Protein AF-A0A930X3V0-F1 (afdb_monomer)

pLDDT: mean 73.78, std 21.13, range [33.47, 96.88]

Foldseek 3Di:
DDDDDPDVADPQAALLCVLVVLCVVVVHDLVNLCVQQVPDSVLNVCSNVVVCVPPPDPVCNLVSSLSSCVVSVWDSVQSSCCVVVVGTDGDTDRDPDDDPPPDDDPPDDPPPDDDDDPDDDDDDDDDDDDDDDDPDPPPVVVVVVVVVVVVVVVVVVVVVVVVVVVVVVVVVVVVVVVVVVVVVVVVVVVVVVVVVVDD

Sequence (199 aa):
MNHALANPETASQSVGSCLRTARLARQLSLDDIVSRTFIKRHYLEALESDSFAHLPAAVYTTGYIRQYARTLQLDEEALVHAFQSGQQIQGMPVQQDFELVVSQPRRGEVRVENLCQPEQEQPQERVSHMSATPVMSSEHKEIVDTIDGARKEALAVRHQTEQFADQVLGHLESEIQKTLSIIRNGRGFLQERLKSYNF

Radius of gyration: 30.37 Å; Cα contacts (8 Å, |Δi|>4): 104; chains: 1; bounding box: 72×70×94 Å

Secondary structure (DSSP, 8-state):
------------B-HHHHHHHHHHHTT--HHHHHHHH---HHHHHHHHTT-GGGSS-HHHHHHHHHHHHHHTT--HHHHHHHHHHTPPB-------------------------------PPP-------------SSHHHHHHHHHHHHHHHHHHHHHHHHHHHHHHHHHHHHHHHHHHHHHHHHHHHHHHHHHTT--

Mean predicted aligned error: 20.34 Å

Nearest PDB structures (foldseek):
  3fym-assembly1_A  TM=9.397E-01  e=3.850E-05  Staphylococcus aureus subsp. aureus Mu50
  2wus-assembly2_S  TM=9.536E-01  e=3.884E-03  Thermotoga maritima
  2cro-assembly1_A  TM=8.446E-01  e=1.737E-02  Phage 434
  4j1x-assembly2_C  TM=7.055E-01  e=6.893E-02  Streptomyces wedmorensis
  2ict-assembly1_A  TM=6.935E-01  e=1.502E-01  Escherichia coli CFT073

Structure (mmCIF, N/CA/C/O backbone):
data_AF-A0A930X3V0-F1
#
_entry.id   AF-A0A930X3V0-F1
#
loop_
_atom_site.group_PDB
_atom_site.id
_atom_site.type_symbol
_atom_site.label_atom_id
_atom_site.label_alt_id
_atom_site.label_comp_id
_atom_site.label_asym_id
_atom_site.label_entity_id
_atom_site.label_seq_id
_atom_site.pdbx_PDB_ins_code
_atom_site.Cartn_x
_atom_site.Cartn_y
_atom_site.Cartn_z
_atom_site.occupancy
_atom_site.B_iso_or_equiv
_atom_site.auth_seq_id
_atom_site.auth_comp_id
_atom_site.auth_asym_id
_atom_site.auth_atom_id
_atom_site.pdbx_PDB_model_num
ATOM 1 N N . MET A 1 1 ? -17.030 -46.007 -0.647 1.00 40.53 1 MET A N 1
ATOM 2 C CA . MET A 1 1 ? -16.217 -45.382 -1.708 1.00 40.53 1 MET A CA 1
ATOM 3 C C . MET A 1 1 ? -15.195 -44.477 -1.046 1.00 40.53 1 MET A C 1
ATOM 5 O O . MET A 1 1 ? -15.584 -43.510 -0.408 1.00 40.53 1 MET A O 1
ATOM 9 N N . ASN A 1 2 ? -13.916 -44.840 -1.130 1.00 40.81 2 ASN A N 1
ATOM 10 C CA . ASN A 1 2 ? -12.812 -44.023 -0.636 1.00 40.81 2 ASN A CA 1
ATOM 11 C C . ASN A 1 2 ? -12.567 -42.888 -1.635 1.00 40.81 2 ASN A C 1
ATOM 13 O O . ASN A 1 2 ? -12.137 -43.169 -2.749 1.00 40.81 2 ASN A O 1
ATOM 17 N N . HIS A 1 3 ? -12.796 -41.634 -1.247 1.00 45.25 3 HIS A N 1
ATOM 18 C CA . HIS A 1 3 ? -12.077 -40.523 -1.865 1.00 45.25 3 HIS A CA 1
ATOM 19 C C . HIS A 1 3 ? -11.329 -39.776 -0.768 1.00 45.25 3 HIS A C 1
ATOM 21 O O . HIS A 1 3 ? -11.849 -38.895 -0.090 1.00 45.25 3 HIS A O 1
ATOM 27 N N . ALA A 1 4 ? -10.112 -40.257 -0.543 1.00 38.84 4 ALA A N 1
ATOM 28 C CA . ALA A 1 4 ? -9.135 -39.678 0.350 1.00 38.84 4 ALA A CA 1
ATOM 29 C C . ALA A 1 4 ? -8.661 -38.312 -0.180 1.00 38.84 4 ALA A C 1
ATOM 31 O O . ALA A 1 4 ? -8.379 -38.174 -1.369 1.00 38.84 4 ALA A O 1
ATOM 32 N N . LEU A 1 5 ? -8.589 -37.343 0.737 1.00 39.38 5 LEU A N 1
ATOM 33 C CA . LEU A 1 5 ? -7.475 -36.409 0.943 1.00 39.38 5 LEU A CA 1
ATOM 34 C C . LEU A 1 5 ? -6.843 -35.795 -0.319 1.00 39.38 5 LEU A C 1
ATOM 36 O O . LEU A 1 5 ? -5.784 -36.226 -0.766 1.00 39.38 5 LEU A O 1
ATOM 40 N N . ALA A 1 6 ? -7.405 -34.686 -0.800 1.00 40.50 6 ALA A N 1
ATOM 41 C CA . ALA A 1 6 ? -6.587 -33.656 -1.436 1.00 40.50 6 ALA A CA 1
ATOM 42 C C . ALA A 1 6 ? -5.946 -32.811 -0.322 1.00 40.50 6 ALA A C 1
ATOM 44 O O . ALA A 1 6 ? -6.417 -31.723 -0.003 1.00 40.50 6 ALA A O 1
ATOM 45 N N . ASN A 1 7 ? -4.913 -33.356 0.324 1.00 41.34 7 ASN A N 1
ATOM 46 C CA . ASN A 1 7 ? -4.001 -32.560 1.139 1.00 41.34 7 ASN A CA 1
ATOM 47 C C . ASN A 1 7 ? -3.234 -31.639 0.172 1.00 41.34 7 ASN A C 1
ATOM 49 O O . ASN A 1 7 ? -2.543 -32.165 -0.703 1.00 41.34 7 ASN A O 1
ATOM 53 N N . PRO A 1 8 ? -3.315 -30.298 0.276 1.00 43.97 8 PRO A N 1
ATOM 54 C CA . PRO A 1 8 ? -2.446 -29.403 -0.480 1.00 43.97 8 PRO A CA 1
ATOM 55 C C . PRO A 1 8 ? -1.065 -29.363 0.190 1.00 43.97 8 PRO A C 1
ATOM 57 O O . PRO A 1 8 ? -0.579 -28.307 0.592 1.00 43.97 8 PRO A O 1
ATOM 60 N N . GLU A 1 9 ? -0.440 -30.524 0.376 1.00 42.44 9 GLU A N 1
ATOM 61 C CA . GLU A 1 9 ? 0.932 -30.584 0.854 1.00 42.44 9 GLU A CA 1
ATOM 62 C C . GLU A 1 9 ? 1.872 -30.205 -0.296 1.00 42.44 9 GLU A C 1
ATOM 64 O O . GLU A 1 9 ? 1.993 -30.899 -1.302 1.00 42.44 9 GLU A O 1
ATOM 69 N N . THR A 1 10 ? 2.492 -29.037 -0.113 1.00 45.41 10 THR A N 1
ATOM 70 C CA . THR A 1 10 ? 3.866 -28.727 -0.530 1.00 45.41 10 THR A CA 1
ATOM 71 C C . THR A 1 10 ? 4.169 -28.762 -2.029 1.00 45.41 10 THR A C 1
ATOM 73 O O . THR A 1 10 ? 5.215 -29.240 -2.466 1.00 45.41 10 THR A O 1
ATOM 76 N N . ALA A 1 11 ? 3.341 -28.093 -2.835 1.00 46.81 11 ALA A N 1
ATOM 77 C CA . ALA A 1 11 ? 3.879 -27.505 -4.059 1.00 46.81 11 ALA A CA 1
ATOM 78 C C . ALA A 1 11 ? 4.889 -26.422 -3.649 1.00 46.81 11 ALA A C 1
ATOM 80 O O . ALA A 1 11 ? 4.524 -25.416 -3.046 1.00 46.81 11 ALA A O 1
ATOM 81 N N . SER A 1 12 ? 6.165 -26.658 -3.932 1.00 57.75 12 SER A N 1
ATOM 82 C CA . SER A 1 12 ? 7.232 -25.675 -3.787 1.00 57.75 12 SER A CA 1
ATOM 83 C C . SER A 1 12 ? 6.885 -24.452 -4.647 1.00 57.75 12 SER A C 1
ATOM 85 O O . SER A 1 12 ? 6.937 -24.520 -5.876 1.00 57.75 12 SER A O 1
ATOM 87 N N . GLN A 1 13 ? 6.413 -23.369 -4.029 1.00 75.06 13 GLN A N 1
ATOM 88 C CA . GLN A 1 13 ? 5.878 -22.207 -4.745 1.00 75.06 13 GLN A CA 1
ATOM 89 C C . GLN A 1 13 ? 6.934 -21.108 -4.837 1.00 75.06 13 GLN A C 1
ATOM 91 O O . GLN A 1 13 ? 7.680 -20.857 -3.891 1.00 75.06 13 GLN A O 1
ATOM 96 N N . SER A 1 14 ? 7.016 -20.450 -5.993 1.00 88.38 14 SER A N 1
ATOM 97 C CA . SER A 1 14 ? 7.841 -19.253 -6.143 1.00 88.38 14 SER A CA 1
ATOM 98 C C . SER A 1 14 ? 7.286 -18.091 -5.314 1.00 88.38 14 SER A C 1
ATOM 100 O O . SER A 1 14 ? 6.121 -18.100 -4.900 1.00 88.38 14 SER A O 1
ATOM 102 N N . VAL A 1 15 ? 8.117 -17.071 -5.094 1.00 89.69 15 VAL A N 1
ATOM 103 C CA . VAL A 1 15 ? 7.725 -15.837 -4.395 1.00 89.69 15 VAL A CA 1
ATOM 104 C C . VAL A 1 15 ? 6.512 -15.196 -5.077 1.00 89.69 15 VAL A C 1
ATOM 106 O O . VAL A 1 15 ? 5.527 -14.888 -4.402 1.00 89.69 15 VAL A O 1
ATOM 109 N N . GLY A 1 16 ? 6.528 -15.068 -6.407 1.00 91.25 16 GLY A N 1
ATOM 110 C CA . GLY A 1 16 ? 5.416 -14.513 -7.175 1.00 91.25 16 GLY A CA 1
ATOM 111 C C . GLY A 1 16 ? 4.135 -15.332 -7.063 1.00 91.25 16 GLY A C 1
ATOM 112 O O . GLY A 1 16 ? 3.063 -14.782 -6.792 1.00 91.25 16 GLY A O 1
ATOM 113 N N . SER A 1 17 ? 4.243 -16.660 -7.166 1.00 89.62 17 SER A N 1
ATOM 114 C CA . SER A 1 17 ? 3.099 -17.561 -6.993 1.00 89.62 17 SER A CA 1
ATOM 115 C C . SER A 1 17 ? 2.505 -17.473 -5.585 1.00 89.62 17 SER A C 1
ATOM 117 O O . SER A 1 17 ? 1.280 -17.508 -5.435 1.00 89.62 17 SER A O 1
ATOM 119 N N . CYS A 1 18 ? 3.345 -17.349 -4.554 1.00 90.75 18 CYS A N 1
ATOM 120 C CA . CYS A 1 18 ? 2.908 -17.195 -3.168 1.00 90.75 18 CYS A CA 1
ATOM 121 C C . CYS A 1 18 ? 2.120 -15.888 -2.984 1.00 90.75 18 CYS A C 1
ATOM 123 O O . CYS A 1 18 ? 0.979 -15.918 -2.513 1.00 90.75 18 CYS A O 1
ATOM 125 N N . LEU A 1 19 ? 2.671 -14.760 -3.452 1.00 92.75 19 LEU A N 1
ATOM 126 C CA . LEU A 1 19 ? 2.017 -13.447 -3.398 1.00 92.75 19 LEU A CA 1
ATOM 127 C C . LEU A 1 19 ? 0.667 -13.454 -4.127 1.00 92.75 19 LEU A C 1
ATOM 129 O O . LEU A 1 19 ? -0.347 -13.030 -3.566 1.00 92.75 19 LEU A O 1
ATOM 133 N N . ARG A 1 20 ? 0.622 -14.012 -5.343 1.00 94.00 20 ARG A N 1
ATOM 134 C CA . ARG A 1 20 ? -0.615 -14.131 -6.125 1.00 94.00 20 ARG A CA 1
ATOM 135 C C . ARG A 1 20 ? -1.665 -14.977 -5.411 1.00 94.00 20 ARG A C 1
ATOM 137 O O . ARG A 1 20 ? -2.827 -14.580 -5.330 1.00 94.00 20 ARG A O 1
ATOM 144 N N . THR A 1 21 ? -1.267 -16.135 -4.888 1.00 90.56 21 THR A N 1
ATOM 145 C CA . THR A 1 21 ? -2.179 -17.047 -4.181 1.00 90.56 21 THR A CA 1
ATOM 146 C C . THR A 1 21 ? -2.756 -16.373 -2.941 1.00 90.56 21 THR A C 1
ATOM 148 O O . THR A 1 21 ? -3.967 -16.399 -2.733 1.00 90.56 21 THR A O 1
ATOM 151 N N . ALA A 1 22 ? -1.917 -15.690 -2.163 1.00 91.75 22 ALA A N 1
ATOM 152 C CA . ALA A 1 22 ? -2.341 -14.962 -0.974 1.00 91.75 22 ALA A CA 1
ATOM 153 C C . ALA A 1 22 ? -3.253 -13.765 -1.292 1.00 91.75 22 ALA A C 1
ATOM 155 O O . ALA A 1 22 ? -4.185 -13.495 -0.527 1.00 91.75 22 ALA A O 1
ATOM 156 N N . ARG A 1 23 ? -3.033 -13.067 -2.417 1.00 94.88 23 ARG A N 1
ATOM 157 C CA . ARG A 1 23 ? -3.933 -12.008 -2.897 1.00 94.88 23 ARG A CA 1
ATOM 158 C C . ARG A 1 23 ? -5.304 -12.575 -3.268 1.00 94.88 23 ARG A C 1
ATOM 160 O O . ARG A 1 23 ? -6.325 -12.052 -2.820 1.00 94.88 23 ARG A O 1
ATOM 167 N N . LEU A 1 24 ? -5.330 -13.648 -4.061 1.00 91.81 24 LEU A N 1
ATOM 168 C CA . LEU A 1 24 ? -6.572 -14.284 -4.510 1.00 91.81 24 LEU A CA 1
ATOM 169 C C . LEU A 1 24 ? -7.353 -14.910 -3.349 1.00 91.81 24 LEU A C 1
ATOM 171 O O . LEU A 1 24 ? -8.572 -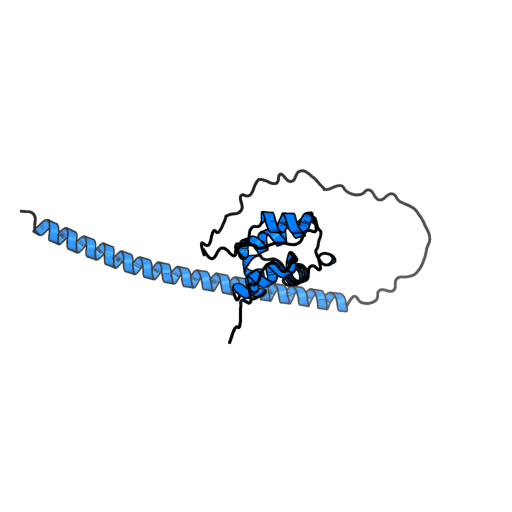14.768 -3.300 1.00 91.81 24 LEU A O 1
ATOM 175 N N . ALA A 1 25 ? -6.666 -15.519 -2.379 1.00 88.94 25 ALA A N 1
ATOM 176 C CA . ALA A 1 25 ? -7.284 -16.048 -1.161 1.00 88.94 25 ALA A CA 1
ATOM 177 C C . ALA A 1 25 ? -8.011 -14.961 -0.350 1.00 88.94 25 ALA A C 1
ATOM 179 O O . ALA A 1 25 ? -9.002 -15.243 0.318 1.00 88.94 25 ALA A O 1
ATOM 180 N N . ARG A 1 26 ? -7.547 -13.709 -0.447 1.00 89.56 26 ARG A N 1
ATOM 181 C CA . ARG A 1 26 ? -8.159 -12.533 0.186 1.00 89.56 26 ARG A CA 1
ATOM 182 C C . ARG A 1 26 ? -9.142 -11.782 -0.714 1.00 89.56 26 ARG A C 1
ATOM 184 O O . ARG A 1 26 ? -9.631 -10.735 -0.307 1.00 89.56 26 ARG A O 1
ATOM 191 N N . GLN A 1 27 ? -9.424 -12.296 -1.914 1.00 93.25 27 GLN A N 1
ATOM 192 C CA . GLN A 1 27 ? -10.335 -11.688 -2.893 1.00 93.25 27 GLN A CA 1
ATOM 193 C C . GLN A 1 27 ? -9.962 -10.240 -3.263 1.00 93.25 27 GLN A C 1
ATOM 195 O O . GLN A 1 27 ? -10.824 -9.434 -3.601 1.00 93.25 27 GLN A O 1
ATOM 200 N N . LEU A 1 28 ? -8.668 -9.908 -3.212 1.00 92.44 28 LEU A N 1
ATOM 201 C CA . LEU A 1 28 ? -8.172 -8.581 -3.568 1.00 92.44 28 LEU A CA 1
ATOM 202 C C . LEU A 1 28 ? -7.821 -8.522 -5.058 1.00 92.44 28 LEU A C 1
ATOM 204 O O . LEU A 1 28 ? -7.173 -9.421 -5.613 1.00 92.44 28 LEU A O 1
ATOM 208 N N . SER A 1 29 ? -8.215 -7.438 -5.717 1.00 94.88 29 SER A N 1
ATOM 209 C CA . SER A 1 29 ? -7.742 -7.124 -7.063 1.00 94.88 29 SER A CA 1
ATOM 210 C C . SER A 1 29 ? -6.305 -6.591 -7.016 1.00 94.88 29 SER A C 1
ATOM 212 O O . SER A 1 29 ? -5.807 -6.179 -5.966 1.00 94.88 29 SER A O 1
ATOM 214 N N . LEU A 1 30 ? -5.611 -6.588 -8.158 1.00 94.06 30 LEU A N 1
ATOM 215 C CA . LEU A 1 30 ? -4.320 -5.897 -8.248 1.00 94.06 30 LEU A CA 1
ATOM 216 C C . LEU A 1 30 ? -4.471 -4.401 -7.941 1.00 94.06 30 LEU A C 1
ATOM 218 O O . LEU A 1 30 ? -3.589 -3.815 -7.323 1.00 94.06 30 LEU A O 1
ATOM 222 N N . ASP A 1 31 ? -5.606 -3.803 -8.294 1.00 93.88 31 ASP A N 1
ATOM 223 C CA . ASP A 1 31 ? -5.894 -2.378 -8.101 1.00 93.88 31 ASP A CA 1
ATOM 224 C C . ASP A 1 31 ? -6.018 -2.015 -6.621 1.00 93.88 31 ASP A C 1
ATOM 226 O O . ASP A 1 31 ? -5.550 -0.955 -6.195 1.00 93.88 31 ASP A O 1
ATOM 230 N N . ASP A 1 32 ? -6.562 -2.929 -5.816 1.00 92.19 32 ASP A N 1
ATOM 231 C CA . ASP A 1 32 ? -6.595 -2.790 -4.361 1.00 92.19 32 ASP A CA 1
ATOM 232 C C . ASP A 1 32 ? -5.178 -2.762 -3.782 1.00 92.19 32 ASP A C 1
ATOM 234 O O . ASP A 1 32 ? -4.878 -1.965 -2.892 1.00 92.19 32 ASP A O 1
ATOM 238 N N . ILE A 1 33 ? -4.280 -3.601 -4.306 1.00 95.19 33 ILE A N 1
ATOM 239 C CA . ILE A 1 33 ? -2.877 -3.622 -3.881 1.00 95.19 33 ILE A CA 1
ATOM 240 C C . ILE A 1 33 ? -2.150 -2.360 -4.342 1.00 95.19 33 ILE A C 1
ATOM 242 O O . ILE A 1 33 ? -1.426 -1.765 -3.543 1.00 95.19 33 ILE A O 1
ATOM 246 N N . VAL A 1 34 ? -2.366 -1.902 -5.579 1.00 95.50 34 VAL A N 1
ATOM 247 C CA . VAL A 1 34 ? -1.827 -0.623 -6.076 1.00 95.50 34 VAL A CA 1
ATOM 248 C C . VAL A 1 34 ? -2.254 0.517 -5.155 1.00 95.50 34 VAL A C 1
ATOM 250 O O . VAL A 1 34 ? -1.417 1.310 -4.735 1.00 95.50 34 VAL A O 1
ATOM 253 N N . SER A 1 35 ? -3.529 0.565 -4.774 1.00 93.00 35 SER A N 1
ATOM 254 C CA . SER A 1 35 ? -4.073 1.623 -3.914 1.00 93.00 35 SER A CA 1
ATOM 255 C C . SER A 1 35 ? -3.497 1.592 -2.493 1.00 93.00 35 SER A C 1
ATOM 257 O O . SER A 1 35 ? -3.344 2.636 -1.867 1.00 93.00 35 SER A O 1
ATOM 259 N N . ARG A 1 36 ? -3.151 0.405 -1.975 1.00 93.56 36 ARG A N 1
ATOM 260 C CA . ARG A 1 36 ? -2.577 0.231 -0.626 1.00 93.56 36 ARG A CA 1
ATOM 261 C C . ARG A 1 36 ? -1.064 0.432 -0.577 1.00 93.56 36 ARG A C 1
ATOM 263 O O . ARG A 1 36 ? -0.535 0.870 0.441 1.00 93.56 36 ARG A O 1
ATOM 270 N N . THR A 1 37 ? -0.362 0.086 -1.652 1.00 92.44 37 THR A N 1
ATOM 271 C CA . THR A 1 37 ? 1.109 0.072 -1.695 1.00 92.44 37 THR A CA 1
ATOM 272 C C . THR A 1 37 ? 1.704 1.232 -2.488 1.00 92.44 37 THR A C 1
ATOM 274 O O . THR A 1 37 ? 2.878 1.548 -2.322 1.00 92.44 37 THR A O 1
ATOM 277 N N . PHE A 1 38 ? 0.924 1.877 -3.355 1.00 93.31 38 PHE A N 1
ATOM 278 C CA . PHE A 1 38 ? 1.395 2.851 -4.347 1.00 93.31 38 PHE A CA 1
ATOM 279 C C . PHE A 1 38 ? 2.463 2.300 -5.311 1.00 93.31 38 PHE A C 1
ATOM 281 O O . PHE A 1 38 ? 3.126 3.059 -6.021 1.00 93.31 38 PHE A O 1
ATOM 288 N N . ILE A 1 39 ? 2.620 0.976 -5.378 1.00 92.44 39 ILE A N 1
ATOM 289 C CA . ILE A 1 39 ? 3.461 0.311 -6.370 1.00 92.44 39 ILE A CA 1
ATOM 290 C C . ILE A 1 39 ? 2.679 0.272 -7.684 1.00 92.44 39 ILE A C 1
ATOM 292 O O . ILE A 1 39 ? 1.498 -0.070 -7.707 1.00 92.44 39 ILE A O 1
ATOM 296 N N . LYS A 1 40 ? 3.328 0.629 -8.797 1.00 93.62 40 LYS A N 1
ATOM 297 C CA . LYS A 1 40 ? 2.678 0.623 -10.115 1.00 93.62 40 LYS A CA 1
ATOM 298 C C . LYS A 1 40 ? 2.209 -0.791 -10.480 1.00 93.62 40 LYS A C 1
ATOM 300 O O . LYS A 1 40 ? 2.940 -1.755 -10.256 1.00 93.62 40 LYS A O 1
ATOM 305 N N . ARG A 1 41 ? 1.024 -0.899 -11.097 1.00 94.12 41 ARG A N 1
ATOM 306 C CA . ARG A 1 41 ? 0.382 -2.183 -11.442 1.00 94.12 41 ARG A CA 1
ATOM 307 C C . ARG A 1 41 ? 1.327 -3.141 -12.170 1.00 94.12 41 ARG A C 1
ATOM 309 O O . ARG A 1 41 ? 1.462 -4.283 -11.753 1.00 94.12 41 ARG A O 1
ATOM 316 N N . HIS A 1 42 ? 2.043 -2.657 -13.185 1.00 93.50 42 HIS A N 1
ATOM 317 C CA . HIS A 1 42 ? 2.946 -3.490 -13.986 1.00 93.50 42 HIS A CA 1
ATOM 318 C C . HIS A 1 42 ? 4.122 -4.068 -13.185 1.00 93.50 42 HIS A C 1
ATOM 320 O O . HIS A 1 42 ? 4.642 -5.121 -13.536 1.00 93.50 42 HIS A O 1
ATOM 326 N N . TYR A 1 43 ? 4.535 -3.426 -12.087 1.00 94.12 43 TYR A N 1
ATOM 327 C CA . TYR A 1 43 ? 5.543 -3.993 -11.188 1.00 94.12 43 TYR A CA 1
ATOM 328 C C . TYR A 1 43 ? 4.959 -5.085 -10.294 1.00 94.12 43 TYR A C 1
ATOM 330 O O . TYR A 1 43 ? 5.625 -6.085 -10.059 1.00 94.12 43 TYR A O 1
ATOM 338 N N . LEU A 1 44 ? 3.717 -4.933 -9.827 1.00 94.12 44 LEU A N 1
ATOM 339 C CA . LEU A 1 44 ? 3.028 -5.987 -9.076 1.00 94.12 44 LEU A CA 1
ATOM 340 C C . LEU A 1 44 ? 2.756 -7.213 -9.955 1.00 94.12 44 LEU A C 1
ATOM 342 O O . LEU A 1 44 ? 2.943 -8.338 -9.504 1.00 94.12 44 LEU A O 1
ATOM 346 N N . GLU A 1 45 ? 2.387 -7.000 -11.219 1.00 94.75 45 GLU A N 1
ATOM 347 C CA . GLU A 1 45 ? 2.254 -8.067 -12.217 1.00 94.75 45 GLU A CA 1
ATOM 348 C C . GLU A 1 45 ? 3.586 -8.789 -12.434 1.00 94.75 45 GLU A C 1
ATOM 350 O O . GLU A 1 45 ? 3.630 -10.014 -12.352 1.00 94.75 45 GLU A O 1
ATOM 355 N N . ALA A 1 46 ? 4.677 -8.036 -12.619 1.00 92.69 46 ALA A N 1
ATOM 356 C CA . ALA A 1 46 ? 6.014 -8.604 -12.763 1.00 92.69 46 ALA A CA 1
ATOM 357 C C . ALA A 1 46 ? 6.464 -9.391 -11.519 1.00 92.69 46 ALA A C 1
ATOM 359 O O . ALA A 1 46 ? 7.166 -10.389 -11.658 1.00 92.69 46 ALA A O 1
ATOM 360 N N . LEU A 1 47 ? 6.059 -8.975 -10.313 1.00 92.12 47 LEU A N 1
ATOM 361 C CA . LEU A 1 47 ? 6.307 -9.733 -9.084 1.00 92.12 47 LEU A CA 1
ATOM 362 C C . LEU A 1 47 ? 5.506 -11.036 -9.055 1.00 92.12 47 LEU A C 1
ATOM 364 O O . LEU A 1 47 ? 6.079 -12.075 -8.752 1.00 92.12 47 LEU A O 1
ATOM 368 N N . GLU A 1 48 ? 4.213 -11.009 -9.393 1.00 94.19 48 GLU A N 1
ATOM 369 C CA . GLU A 1 48 ? 3.368 -12.214 -9.427 1.00 94.19 48 GLU A CA 1
ATOM 370 C C . GLU A 1 48 ? 3.787 -13.222 -10.507 1.00 94.19 48 GLU A C 1
ATOM 372 O O . GLU A 1 48 ? 3.519 -14.415 -10.358 1.00 94.19 48 GLU A O 1
ATOM 377 N N . SER A 1 49 ? 4.436 -12.762 -11.581 1.00 91.62 49 SER A N 1
ATOM 378 C CA . SER A 1 49 ? 4.946 -13.594 -12.678 1.00 91.62 49 SER A CA 1
ATOM 379 C C . SER A 1 49 ? 6.440 -13.922 -12.572 1.00 91.62 49 SER A C 1
ATOM 381 O O . SER A 1 49 ? 7.027 -14.373 -13.558 1.00 91.62 49 SER A O 1
ATOM 383 N N . ASP A 1 50 ? 7.075 -13.637 -11.426 1.00 88.62 50 ASP A N 1
ATOM 384 C CA . ASP A 1 50 ? 8.520 -13.804 -11.179 1.00 88.62 50 ASP A CA 1
ATOM 385 C C . ASP A 1 50 ? 9.417 -13.158 -12.261 1.00 88.62 50 ASP A C 1
ATOM 387 O 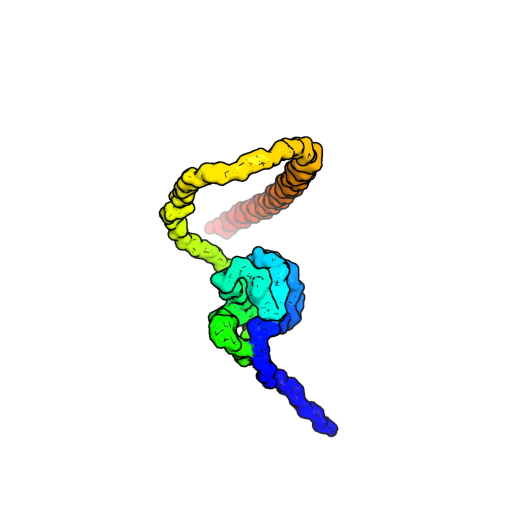O . ASP A 1 50 ? 10.562 -13.542 -12.501 1.00 88.62 50 ASP A O 1
ATOM 391 N N . SER A 1 51 ? 8.895 -12.142 -12.948 1.00 87.62 51 SER A N 1
ATOM 392 C CA . SER A 1 51 ? 9.524 -11.468 -14.083 1.00 87.62 51 SER A CA 1
ATOM 393 C C . SER A 1 51 ? 10.355 -10.270 -13.624 1.00 87.62 51 SER A C 1
ATOM 395 O O . SER A 1 51 ? 10.185 -9.147 -14.103 1.00 87.62 51 SER A O 1
ATOM 397 N N . PHE A 1 52 ? 11.294 -10.516 -12.707 1.00 83.62 52 PHE A N 1
ATOM 398 C CA . PHE A 1 52 ? 12.080 -9.476 -12.028 1.00 83.62 52 PHE A CA 1
ATOM 399 C C . PHE A 1 52 ? 12.960 -8.628 -12.965 1.00 83.62 52 PHE A C 1
ATOM 401 O O . PHE A 1 52 ? 13.357 -7.526 -12.598 1.00 83.62 52 PHE A O 1
ATOM 408 N N . ALA A 1 53 ? 13.216 -9.092 -14.193 1.00 80.31 53 ALA A N 1
ATOM 409 C CA . ALA A 1 53 ? 13.929 -8.334 -15.225 1.00 80.31 53 ALA A CA 1
ATOM 410 C C . ALA A 1 53 ? 13.216 -7.031 -15.646 1.00 80.31 53 ALA A C 1
ATOM 412 O O . ALA A 1 53 ? 13.861 -6.125 -16.163 1.00 80.31 53 ALA A O 1
ATOM 413 N N . HIS A 1 54 ? 11.904 -6.918 -15.413 1.00 79.75 54 HIS A N 1
ATOM 414 C CA . HIS A 1 54 ? 11.106 -5.732 -15.755 1.00 79.75 54 HIS A CA 1
ATOM 415 C C . HIS A 1 54 ? 11.009 -4.711 -14.604 1.00 79.75 54 HIS A C 1
ATOM 417 O O . HIS A 1 54 ? 10.281 -3.719 -14.708 1.00 79.75 54 HIS A O 1
ATOM 423 N N . LEU A 1 55 ? 11.713 -4.945 -13.489 1.00 81.50 55 LEU A N 1
ATOM 424 C CA . LEU A 1 55 ? 11.698 -4.076 -12.311 1.00 81.50 55 LEU A CA 1
ATOM 425 C C . LEU A 1 55 ? 12.824 -3.020 -12.361 1.00 81.50 55 LEU A C 1
ATOM 427 O O . LEU A 1 55 ? 13.900 -3.288 -12.889 1.00 81.50 55 LEU A O 1
ATOM 431 N N . PRO A 1 56 ? 12.611 -1.819 -11.782 1.00 71.69 56 PRO A N 1
ATOM 432 C CA . PRO A 1 56 ? 13.484 -0.655 -11.975 1.00 71.69 56 PRO A CA 1
ATOM 433 C C . PRO A 1 56 ? 14.872 -0.740 -11.308 1.00 71.69 56 PRO A C 1
ATOM 435 O O . PRO A 1 56 ? 15.727 0.077 -11.616 1.00 71.69 56 PRO A O 1
ATOM 438 N N . ALA A 1 57 ? 15.116 -1.703 -10.419 1.00 76.44 57 ALA A N 1
ATOM 439 C CA . ALA A 1 57 ? 16.428 -2.232 -10.014 1.00 76.44 57 ALA A CA 1
ATOM 440 C C . ALA A 1 57 ? 16.188 -3.344 -8.978 1.00 76.44 57 ALA A C 1
ATOM 442 O O . ALA A 1 57 ? 15.191 -3.313 -8.246 1.00 76.44 57 ALA A O 1
ATOM 443 N N . ALA A 1 58 ? 17.120 -4.291 -8.832 1.00 71.81 58 ALA A N 1
ATOM 444 C CA . ALA A 1 58 ? 17.001 -5.374 -7.845 1.00 71.81 58 ALA A CA 1
ATOM 445 C C . ALA A 1 58 ? 16.854 -4.854 -6.398 1.00 71.81 58 ALA A C 1
ATOM 447 O O . ALA A 1 58 ? 16.092 -5.413 -5.612 1.00 71.81 58 ALA A O 1
ATOM 448 N N . VAL A 1 59 ? 17.497 -3.726 -6.073 1.00 75.25 59 VAL A N 1
ATOM 449 C CA . VAL A 1 59 ? 17.432 -3.084 -4.745 1.00 75.25 59 VAL A CA 1
ATOM 450 C C . VAL A 1 59 ? 15.997 -2.702 -4.360 1.00 75.25 59 VAL A C 1
ATOM 452 O O . VAL A 1 59 ? 15.608 -2.848 -3.202 1.00 75.25 59 VAL A O 1
ATOM 455 N N . TYR A 1 60 ? 15.176 -2.280 -5.327 1.00 82.81 60 TYR A N 1
ATOM 456 C CA . TYR A 1 60 ? 13.775 -1.927 -5.080 1.00 82.81 60 TYR A CA 1
ATOM 457 C C . TYR A 1 60 ? 12.862 -3.147 -4.969 1.00 82.81 60 TYR A C 1
ATOM 459 O O . TYR A 1 60 ? 11.850 -3.092 -4.274 1.00 82.81 60 TYR A O 1
ATOM 467 N N . THR A 1 61 ? 13.238 -4.262 -5.598 1.00 88.06 61 THR A N 1
ATOM 468 C CA . THR A 1 61 ? 12.422 -5.485 -5.644 1.00 88.06 61 THR A CA 1
ATOM 469 C C . THR A 1 61 ? 12.159 -6.029 -4.243 1.00 88.06 61 THR A C 1
ATOM 471 O O . THR A 1 61 ? 11.017 -6.310 -3.894 1.00 88.06 61 THR A O 1
ATOM 474 N N . THR A 1 62 ? 13.188 -6.059 -3.395 1.00 90.06 62 THR A N 1
ATOM 475 C CA . THR A 1 62 ? 13.064 -6.440 -1.980 1.00 90.06 62 THR A CA 1
ATOM 476 C C . THR A 1 62 ? 12.079 -5.545 -1.223 1.00 90.06 62 THR A C 1
ATOM 478 O O . THR A 1 62 ? 11.276 -6.030 -0.428 1.00 90.06 62 THR A O 1
ATOM 481 N N . GLY A 1 63 ? 12.108 -4.233 -1.485 1.00 91.44 63 GLY A N 1
ATOM 482 C CA . GLY A 1 63 ? 11.174 -3.278 -0.887 1.00 91.44 63 GLY A CA 1
ATOM 483 C C . GLY A 1 63 ? 9.731 -3.520 -1.329 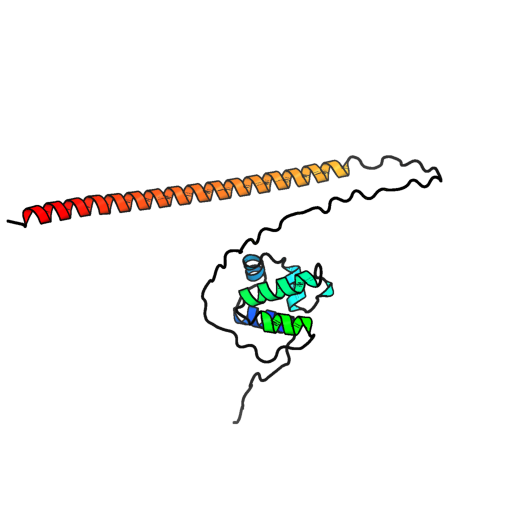1.00 91.44 63 GLY A C 1
ATOM 484 O O . GLY A 1 63 ? 8.826 -3.503 -0.497 1.00 91.44 63 GLY A O 1
ATOM 485 N N . TYR A 1 64 ? 9.523 -3.817 -2.614 1.00 93.94 64 TYR A N 1
ATOM 486 C CA . TYR A 1 64 ? 8.201 -4.136 -3.148 1.00 93.94 64 TYR A CA 1
ATOM 487 C C . TYR A 1 64 ? 7.652 -5.451 -2.599 1.00 93.94 64 TYR A C 1
ATOM 489 O O . TYR A 1 64 ? 6.493 -5.490 -2.197 1.00 93.94 64 TYR A O 1
ATOM 497 N N . ILE A 1 65 ? 8.480 -6.499 -2.515 1.00 92.69 65 ILE A N 1
ATOM 498 C CA . ILE A 1 65 ? 8.096 -7.783 -1.911 1.00 92.69 65 ILE A CA 1
ATOM 499 C C . ILE A 1 65 ? 7.676 -7.567 -0.461 1.00 92.69 65 ILE A C 1
ATOM 501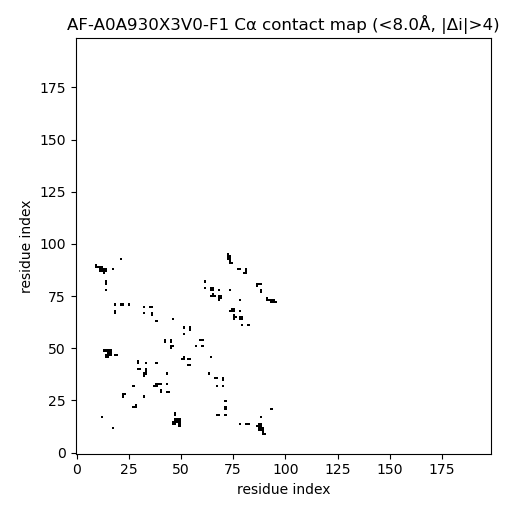 O O . ILE A 1 65 ? 6.593 -8.001 -0.081 1.00 92.69 65 ILE A O 1
ATOM 505 N N . ARG A 1 66 ? 8.474 -6.831 0.322 1.00 93.00 66 ARG A N 1
ATOM 506 C CA . ARG A 1 66 ? 8.159 -6.515 1.719 1.00 93.00 66 ARG A CA 1
ATOM 507 C C . ARG A 1 66 ? 6.824 -5.778 1.849 1.00 93.00 66 ARG A C 1
ATOM 509 O O . ARG A 1 66 ? 5.952 -6.182 2.612 1.00 93.00 66 ARG A O 1
ATOM 516 N N . GLN A 1 67 ? 6.634 -4.715 1.073 1.00 94.56 67 GLN A N 1
ATOM 517 C CA . GLN A 1 67 ? 5.417 -3.907 1.132 1.00 94.56 67 GLN A CA 1
ATOM 518 C C . GLN A 1 67 ? 4.170 -4.688 0.683 1.00 94.56 67 GLN A C 1
ATOM 520 O O . GLN A 1 67 ? 3.089 -4.531 1.262 1.00 94.56 67 GLN A O 1
ATOM 525 N N . TYR A 1 68 ? 4.317 -5.551 -0.322 1.00 95.38 68 TYR A N 1
ATOM 526 C CA . TYR A 1 68 ? 3.238 -6.407 -0.797 1.00 95.38 68 TYR A CA 1
ATOM 527 C C . TYR A 1 68 ? 2.909 -7.500 0.237 1.00 95.38 68 TYR A C 1
ATOM 529 O O . TYR A 1 68 ? 1.754 -7.627 0.646 1.00 95.38 68 TYR A O 1
ATOM 537 N N . ALA A 1 69 ? 3.920 -8.202 0.752 1.00 93.69 69 ALA A N 1
ATOM 538 C CA . ALA A 1 69 ? 3.790 -9.195 1.818 1.00 93.69 69 ALA A CA 1
ATOM 539 C C . ALA A 1 69 ? 3.073 -8.623 3.044 1.00 93.69 69 ALA A C 1
ATOM 541 O O . ALA A 1 69 ? 2.103 -9.210 3.516 1.00 93.69 69 ALA A O 1
ATOM 542 N N . ARG A 1 70 ? 3.466 -7.421 3.479 1.00 92.94 70 ARG A N 1
ATOM 543 C CA . ARG A 1 70 ? 2.825 -6.698 4.579 1.00 92.94 70 ARG A CA 1
ATOM 544 C C . ARG A 1 70 ? 1.341 -6.437 4.334 1.00 92.94 70 ARG A C 1
ATOM 546 O O . ARG A 1 70 ? 0.513 -6.630 5.220 1.00 92.94 70 ARG A O 1
ATOM 553 N N . THR A 1 71 ? 0.994 -6.010 3.121 1.00 92.25 71 THR A N 1
ATOM 554 C CA . THR A 1 71 ? -0.403 -5.753 2.724 1.00 92.25 71 THR A CA 1
ATOM 555 C C . THR A 1 71 ? -1.239 -7.033 2.736 1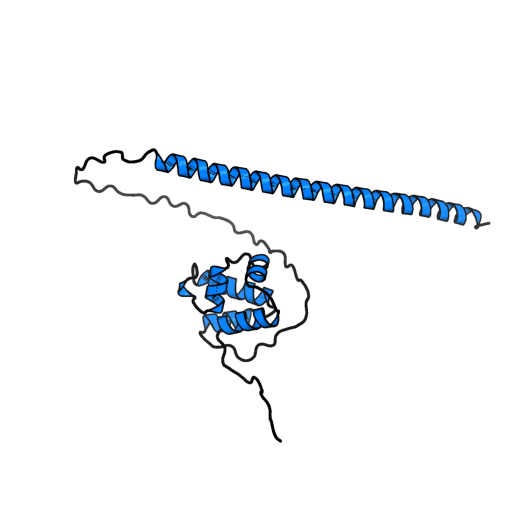.00 92.25 71 THR A C 1
ATOM 557 O O . THR A 1 71 ? -2.445 -6.992 2.982 1.00 92.25 71 THR A O 1
ATOM 560 N N . LEU A 1 72 ? -0.588 -8.168 2.485 1.00 90.38 72 LEU A N 1
ATOM 561 C CA . LEU A 1 72 ? -1.162 -9.506 2.523 1.00 90.38 72 LEU A CA 1
ATOM 562 C C . LEU A 1 72 ? -0.912 -10.229 3.855 1.00 90.38 72 LEU A C 1
ATOM 564 O O . LEU A 1 72 ? -1.193 -11.419 3.916 1.00 90.38 72 LEU A O 1
ATOM 568 N N . GLN A 1 73 ? -0.390 -9.567 4.896 1.00 88.38 73 GLN A N 1
ATOM 569 C CA . GLN A 1 73 ? -0.088 -10.174 6.205 1.00 88.38 73 GLN A CA 1
ATOM 570 C C . GLN A 1 73 ? 0.641 -11.526 6.081 1.00 88.38 73 GLN A C 1
ATOM 572 O O . GLN A 1 73 ? 0.248 -12.533 6.673 1.00 88.38 73 GLN A O 1
ATOM 577 N N . LEU A 1 74 ? 1.645 -11.564 5.209 1.00 88.69 74 LEU A N 1
ATOM 578 C CA . LEU A 1 74 ? 2.565 -12.685 5.067 1.00 88.69 74 LEU A CA 1
ATOM 579 C C . LEU A 1 74 ? 3.851 -12.379 5.833 1.00 88.69 74 LEU A C 1
ATOM 581 O O . LEU A 1 74 ? 4.141 -11.221 6.131 1.00 88.69 74 LEU A O 1
ATOM 585 N N . ASP A 1 75 ? 4.640 -13.416 6.101 1.00 89.44 75 ASP A N 1
ATOM 586 C CA . ASP A 1 75 ? 5.975 -13.242 6.664 1.00 89.44 75 ASP A CA 1
ATOM 587 C C . ASP A 1 75 ? 6.886 -12.558 5.631 1.00 89.44 75 ASP A C 1
ATOM 589 O O . ASP A 1 75 ? 7.345 -13.151 4.651 1.00 89.44 75 ASP A O 1
ATOM 593 N N . GLU A 1 76 ? 7.103 -11.264 5.853 1.00 91.56 76 GLU A N 1
ATOM 594 C CA . GLU A 1 76 ? 7.910 -10.392 5.008 1.00 91.56 76 GLU A CA 1
ATOM 595 C C . GLU A 1 76 ? 9.341 -10.919 4.846 1.00 91.56 76 GLU A C 1
ATOM 597 O O . GLU A 1 76 ? 9.883 -10.928 3.738 1.00 91.56 76 GLU A O 1
ATOM 602 N N . GLU A 1 77 ? 9.951 -11.370 5.942 1.00 89.38 77 GLU A N 1
ATOM 603 C CA . GLU A 1 77 ? 11.363 -11.746 5.975 1.00 89.38 77 GLU A CA 1
ATOM 604 C C . GLU A 1 77 ? 11.585 -13.100 5.307 1.00 89.38 77 GLU A C 1
ATOM 606 O O . GLU A 1 77 ? 12.538 -13.261 4.544 1.00 89.38 77 GLU A O 1
ATOM 611 N N . ALA A 1 78 ? 10.662 -14.046 5.478 1.00 87.69 78 ALA A N 1
ATOM 612 C CA . ALA A 1 78 ? 10.726 -15.317 4.765 1.00 87.69 78 ALA A CA 1
ATOM 613 C C . ALA A 1 78 ? 10.537 -15.152 3.240 1.00 87.69 78 ALA A C 1
ATOM 615 O O . ALA A 1 78 ? 11.240 -15.808 2.467 1.00 87.69 78 ALA A O 1
ATOM 616 N N . LEU A 1 79 ? 9.664 -14.241 2.783 1.00 89.31 79 LEU A N 1
ATOM 617 C CA . LEU A 1 79 ? 9.494 -13.925 1.352 1.00 89.31 79 LEU A CA 1
ATOM 618 C C . LEU A 1 79 ? 10.732 -13.246 0.756 1.00 89.31 79 LEU A C 1
ATOM 620 O O . LEU A 1 79 ? 11.176 -13.598 -0.339 1.00 89.31 79 LEU A O 1
ATOM 624 N N . VAL A 1 80 ? 11.309 -12.286 1.482 1.00 90.50 80 VAL A N 1
ATOM 625 C CA . VAL A 1 80 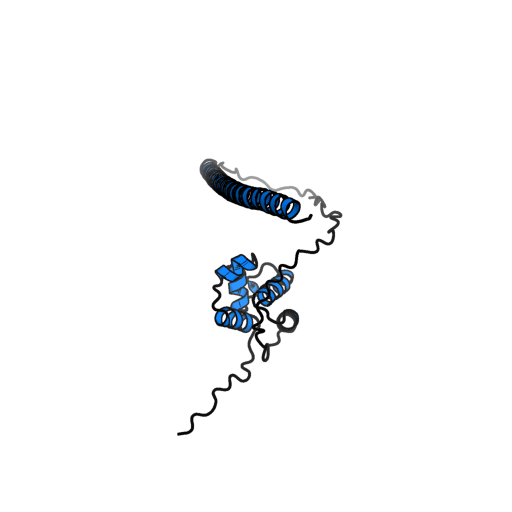? 12.544 -11.606 1.075 1.00 90.50 80 VAL A CA 1
ATOM 626 C C . VAL A 1 80 ? 13.717 -12.583 1.030 1.00 90.50 80 VAL A C 1
ATOM 628 O O . VAL A 1 80 ? 14.474 -12.579 0.058 1.00 90.50 80 VAL A O 1
ATOM 631 N N . HIS A 1 81 ? 13.851 -13.447 2.035 1.00 88.44 81 HIS A N 1
ATOM 632 C CA . HIS A 1 81 ? 14.898 -14.460 2.072 1.00 88.44 81 HIS A CA 1
ATOM 633 C C . HIS A 1 81 ? 14.764 -15.443 0.905 1.00 88.44 81 HIS A C 1
ATOM 635 O O . HIS A 1 81 ? 15.753 -15.731 0.232 1.00 88.44 81 HIS A O 1
ATOM 641 N N . ALA A 1 82 ? 13.549 -15.915 0.610 1.00 86.12 82 ALA A N 1
ATOM 642 C CA . ALA A 1 82 ? 13.282 -16.778 -0.541 1.00 86.12 82 ALA A CA 1
ATOM 643 C C . ALA A 1 82 ? 13.676 -16.106 -1.868 1.00 86.12 82 ALA A C 1
ATOM 645 O O . ALA A 1 82 ? 14.360 -16.713 -2.690 1.00 86.12 82 ALA A O 1
ATOM 646 N N . PHE A 1 83 ? 13.350 -14.820 -2.036 1.00 86.69 83 PHE A N 1
ATOM 647 C CA . PHE A 1 83 ? 13.757 -14.043 -3.208 1.00 86.69 83 PHE A CA 1
ATOM 648 C C . PHE A 1 83 ? 15.284 -13.908 -3.336 1.00 86.69 83 PHE A C 1
ATOM 650 O O . PHE A 1 83 ? 15.834 -14.135 -4.410 1.00 86.69 83 PHE A O 1
ATOM 657 N N . GLN A 1 84 ? 15.980 -13.572 -2.247 1.00 86.00 84 GLN A N 1
ATOM 658 C CA . GLN A 1 84 ? 17.433 -13.353 -2.257 1.00 86.00 84 GLN A CA 1
ATOM 659 C C . GLN A 1 84 ? 18.237 -14.645 -2.432 1.00 86.00 84 GLN A C 1
ATOM 661 O O . GLN A 1 84 ? 19.277 -14.643 -3.086 1.00 86.00 84 GLN A O 1
ATOM 666 N N . SER A 1 85 ? 17.763 -15.743 -1.845 1.00 80.62 85 SER A N 1
ATOM 667 C CA . SER A 1 85 ? 18.413 -17.056 -1.916 1.00 80.62 85 SER A CA 1
ATOM 668 C C . SER A 1 85 ? 18.040 -17.850 -3.173 1.00 80.62 85 SER A C 1
ATOM 670 O O . SER A 1 85 ? 18.612 -18.913 -3.412 1.00 80.62 85 SER A O 1
ATOM 672 N N . GLY A 1 86 ? 17.081 -17.357 -3.969 1.00 72.75 86 GLY A N 1
ATOM 673 C CA . GLY A 1 86 ? 16.514 -18.081 -5.107 1.00 72.75 86 GLY A CA 1
ATOM 674 C C . GLY A 1 86 ? 15.761 -19.353 -4.701 1.00 72.75 86 GLY A C 1
ATOM 675 O O . GLY A 1 86 ? 15.558 -20.236 -5.534 1.00 72.75 86 GLY A O 1
ATOM 676 N N . GLN A 1 87 ? 15.386 -19.482 -3.425 1.00 66.44 87 GLN A N 1
ATOM 677 C CA . GLN A 1 87 ? 14.687 -20.651 -2.904 1.00 66.44 87 GLN A CA 1
ATOM 678 C C . GLN A 1 87 ? 13.170 -20.509 -3.024 1.00 66.44 87 GLN A C 1
ATOM 680 O O . GLN A 1 87 ? 12.610 -19.415 -3.037 1.00 66.44 87 GLN A O 1
ATOM 685 N N . GLN A 1 88 ? 12.494 -21.650 -3.116 1.00 69.69 88 GLN A N 1
ATOM 686 C CA . GLN A 1 88 ? 11.037 -21.724 -3.142 1.00 69.69 88 GLN A CA 1
ATOM 687 C C . GLN A 1 88 ? 10.467 -21.709 -1.716 1.00 69.69 88 GLN A C 1
ATOM 689 O O . GLN A 1 88 ? 11.097 -22.194 -0.775 1.00 69.69 88 GLN A O 1
ATOM 694 N N . ILE A 1 89 ? 9.261 -21.165 -1.558 1.00 62.09 89 ILE A N 1
ATOM 695 C CA . ILE A 1 89 ? 8.590 -21.024 -0.264 1.00 62.09 89 ILE A CA 1
ATOM 696 C C . ILE A 1 89 ? 7.808 -22.296 0.047 1.00 62.09 89 ILE A C 1
ATOM 698 O O . ILE A 1 89 ? 6.993 -22.755 -0.757 1.00 62.09 89 ILE A O 1
ATOM 702 N N . GLN A 1 90 ? 8.037 -22.845 1.240 1.00 48.56 90 GLN A N 1
ATOM 703 C CA . GLN A 1 90 ? 7.294 -23.983 1.773 1.00 48.56 90 GLN A CA 1
ATOM 704 C C . GLN A 1 90 ? 6.326 -23.501 2.861 1.00 48.56 90 GLN A C 1
ATOM 706 O O . GLN A 1 90 ? 6.756 -22.994 3.891 1.00 48.56 90 GLN A O 1
ATOM 711 N N . GLY A 1 91 ? 5.020 -23.670 2.629 1.00 53.12 91 GLY A N 1
ATOM 712 C CA . GLY A 1 91 ? 3.998 -23.669 3.684 1.00 53.12 91 GLY A CA 1
ATOM 713 C C . GLY A 1 91 ? 3.873 -22.398 4.532 1.00 53.12 91 GLY A C 1
ATOM 714 O O . GLY A 1 91 ? 3.882 -22.498 5.755 1.00 53.12 91 GLY A O 1
ATOM 715 N N . MET A 1 92 ? 3.710 -21.217 3.923 1.00 45.56 92 MET A N 1
ATOM 716 C CA . MET A 1 92 ? 3.405 -19.998 4.689 1.00 45.56 92 MET A CA 1
ATOM 717 C C . MET A 1 92 ? 1.972 -20.017 5.250 1.00 45.56 92 MET A C 1
ATOM 719 O O . MET A 1 92 ? 1.020 -20.055 4.462 1.00 45.56 92 MET A O 1
ATOM 723 N N . PRO A 1 93 ? 1.780 -19.935 6.581 1.00 44.94 93 PRO A N 1
ATOM 724 C CA . PRO A 1 93 ? 0.458 -19.768 7.162 1.00 44.94 93 PRO A CA 1
ATOM 725 C C . PRO A 1 93 ? -0.045 -18.343 6.904 1.00 44.94 93 PRO A C 1
ATOM 727 O O . PRO A 1 93 ? 0.581 -17.353 7.276 1.00 44.94 93 PRO A O 1
ATOM 730 N N . VAL A 1 94 ? -1.202 -18.245 6.257 1.00 46.44 94 VAL A N 1
ATOM 731 C CA . VAL A 1 94 ? -1.929 -16.993 6.040 1.00 46.44 94 VAL A CA 1
ATOM 732 C C . VAL A 1 94 ? -2.524 -16.558 7.383 1.00 46.44 94 VAL A C 1
ATOM 734 O O . VAL A 1 94 ? -3.512 -17.137 7.829 1.00 46.44 94 VAL A O 1
ATOM 737 N N . GLN A 1 95 ? -1.929 -15.565 8.048 1.00 46.66 95 GLN A N 1
ATOM 738 C CA . GLN A 1 95 ? -2.493 -15.009 9.282 1.00 46.66 95 GLN A CA 1
ATOM 739 C C . GLN A 1 95 ? -3.789 -14.246 8.941 1.00 46.66 95 GLN A C 1
ATOM 741 O O . GLN A 1 95 ? -3.785 -13.343 8.101 1.00 46.66 95 GLN A O 1
ATOM 746 N N . GLN A 1 96 ? -4.914 -14.670 9.529 1.00 41.88 96 GLN A N 1
ATOM 747 C CA . GLN A 1 96 ? -6.271 -14.155 9.264 1.00 41.88 96 GLN A CA 1
ATOM 748 C C . GLN A 1 96 ? -6.676 -12.970 10.158 1.00 41.88 96 GLN A C 1
ATOM 750 O O . GLN A 1 96 ? -7.801 -12.478 10.051 1.00 41.88 96 GLN A O 1
ATOM 755 N N . ASP A 1 97 ? -5.770 -12.468 10.994 1.00 38.94 97 ASP A N 1
ATOM 756 C CA . ASP A 1 97 ? -6.094 -11.429 11.967 1.00 38.94 97 ASP A CA 1
ATOM 757 C C . ASP A 1 97 ? -5.953 -10.034 11.333 1.00 38.94 97 ASP A C 1
ATOM 759 O O . ASP A 1 97 ? -4.865 -9.500 11.106 1.00 38.94 97 ASP A O 1
ATOM 763 N N . PHE A 1 98 ? -7.098 -9.445 10.982 1.00 42.94 98 PHE A N 1
ATOM 764 C CA . PHE A 1 98 ? -7.205 -8.083 10.467 1.00 42.94 98 PHE A CA 1
ATOM 765 C C . PHE A 1 98 ? -7.035 -7.062 11.596 1.00 42.94 98 PHE A C 1
ATOM 767 O O . PHE A 1 98 ? -8.007 -6.669 12.235 1.00 42.94 98 PHE A O 1
ATOM 774 N N . GLU A 1 99 ? -5.818 -6.550 11.772 1.00 33.69 99 GLU A N 1
ATOM 775 C CA . GLU A 1 99 ? -5.603 -5.278 12.461 1.00 33.69 99 GLU A CA 1
ATOM 776 C C . GLU A 1 99 ? -4.844 -4.314 11.539 1.00 33.69 99 GLU A C 1
ATOM 778 O O . GLU A 1 99 ? -3.708 -4.553 11.122 1.00 33.69 99 GLU A O 1
ATOM 783 N N . LEU A 1 100 ? -5.520 -3.230 11.144 1.00 40.31 100 LEU A N 1
ATOM 784 C CA . LEU A 1 100 ? -4.975 -2.168 10.299 1.00 40.31 100 LEU A CA 1
ATOM 785 C C . LEU A 1 100 ? -3.907 -1.386 11.076 1.00 40.31 100 LEU A C 1
ATOM 787 O O . LEU A 1 100 ? -4.176 -0.322 11.631 1.00 40.31 100 LEU A O 1
ATOM 791 N N . VAL A 1 101 ? -2.670 -1.880 11.086 1.00 42.25 101 VAL A N 1
ATOM 792 C CA . VAL A 1 101 ? -1.534 -1.100 11.587 1.00 42.25 101 VAL A CA 1
ATOM 793 C C . VAL A 1 101 ? -1.058 -0.157 10.483 1.00 42.25 101 VAL A C 1
ATOM 795 O O . VAL A 1 101 ? -0.179 -0.481 9.676 1.00 42.25 101 VAL A O 1
ATOM 798 N N . VAL A 1 102 ? -1.623 1.053 10.476 1.00 46.12 102 VAL A N 1
ATOM 799 C CA . VAL A 1 102 ? -0.998 2.226 9.851 1.00 46.12 102 VAL A CA 1
ATOM 800 C C . VAL A 1 102 ? 0.276 2.527 10.641 1.00 46.12 102 VAL A C 1
ATOM 802 O O . VAL A 1 102 ? 0.265 3.274 11.618 1.00 46.12 102 VAL A O 1
ATOM 805 N N . SER A 1 103 ? 1.401 1.920 10.259 1.00 41.56 103 SER A N 1
ATOM 806 C CA . SER A 1 103 ? 2.692 2.365 10.787 1.00 41.56 103 SER A CA 1
ATOM 807 C C . SER A 1 103 ? 3.082 3.640 10.058 1.00 41.56 103 SER A C 1
ATOM 809 O O . SER A 1 103 ? 3.400 3.616 8.870 1.00 41.56 103 SER A O 1
ATOM 811 N N . GLN A 1 104 ? 3.062 4.748 10.793 1.00 38.41 104 GLN A N 1
ATOM 812 C CA . GLN A 1 104 ? 3.678 6.005 10.388 1.00 38.41 104 GLN A CA 1
ATOM 813 C C . GLN A 1 104 ? 5.127 5.760 9.922 1.00 38.41 104 GLN A C 1
ATOM 815 O O . GLN A 1 104 ? 5.843 4.972 10.553 1.00 38.41 104 GLN A O 1
ATOM 820 N N . PRO A 1 105 ? 5.606 6.430 8.861 1.00 41.88 105 PRO A N 1
ATOM 821 C CA . PRO A 1 105 ? 7.008 6.345 8.493 1.00 41.88 105 PRO A CA 1
ATOM 822 C C . PRO A 1 105 ? 7.843 7.026 9.582 1.00 41.88 105 PRO A C 1
ATOM 824 O O . PRO A 1 105 ? 7.740 8.238 9.786 1.00 41.88 105 PRO A O 1
ATOM 827 N N . ARG A 1 106 ? 8.713 6.271 10.268 1.00 48.53 106 ARG A N 1
ATOM 828 C CA . ARG A 1 106 ? 9.813 6.885 11.019 1.00 48.53 106 ARG A CA 1
ATOM 829 C C . ARG A 1 106 ? 10.781 7.480 10.002 1.00 48.53 106 ARG A C 1
ATOM 831 O O . ARG A 1 106 ? 11.643 6.789 9.466 1.00 48.53 106 ARG A O 1
ATOM 838 N N . ARG A 1 107 ? 10.587 8.764 9.709 1.00 43.62 107 ARG A N 1
ATOM 839 C CA . ARG A 1 107 ? 11.491 9.590 8.912 1.00 43.62 107 ARG A CA 1
ATOM 840 C C . ARG A 1 107 ? 12.781 9.783 9.715 1.00 43.62 107 ARG A C 1
ATOM 842 O O . ARG A 1 107 ? 12.915 10.754 10.447 1.00 43.62 107 ARG A O 1
ATOM 849 N N . GLY A 1 108 ? 13.693 8.818 9.612 1.00 42.72 108 GLY A N 1
ATOM 850 C CA . GLY A 1 108 ? 15.101 9.060 9.900 1.00 42.72 108 GLY A CA 1
ATOM 851 C C . GLY A 1 108 ? 15.591 10.131 8.932 1.00 42.72 108 GLY A C 1
ATOM 852 O O . GLY A 1 108 ? 15.353 10.036 7.728 1.00 42.72 108 GLY A O 1
ATOM 853 N N . GLU A 1 109 ? 16.176 11.189 9.476 1.00 46.53 109 GLU A N 1
ATOM 854 C CA . GLU A 1 109 ? 16.752 12.304 8.737 1.00 46.53 109 GLU A CA 1
ATOM 855 C C . GLU A 1 109 ? 17.758 11.781 7.704 1.00 46.53 109 GLU A C 1
ATOM 857 O O . GLU A 1 109 ? 18.858 11.351 8.044 1.00 46.53 109 GLU A O 1
ATOM 862 N N . VAL A 1 110 ? 17.395 11.823 6.421 1.00 44.66 110 VAL A N 1
ATOM 863 C CA . VAL A 1 110 ? 18.393 11.722 5.356 1.00 44.66 110 VAL A CA 1
ATOM 864 C C . VAL A 1 110 ? 19.027 13.099 5.244 1.00 44.66 110 VAL A C 1
ATOM 866 O O . VAL A 1 110 ? 18.484 14.012 4.621 1.00 44.66 110 VAL A O 1
ATOM 869 N N . ARG A 1 111 ? 20.176 13.251 5.902 1.00 39.19 111 ARG A N 1
ATOM 870 C CA . ARG A 1 111 ? 21.109 14.347 5.667 1.00 39.19 111 ARG A CA 1
ATOM 871 C C . ARG A 1 111 ? 21.591 14.240 4.218 1.00 39.19 111 ARG A C 1
ATOM 873 O O . ARG A 1 111 ? 22.453 13.428 3.902 1.00 39.19 111 ARG A O 1
ATOM 880 N N . VAL A 1 112 ? 20.998 15.036 3.335 1.00 44.50 112 VAL A N 1
ATOM 881 C CA . VAL A 1 112 ? 21.498 15.251 1.973 1.00 44.50 112 VAL A CA 1
ATOM 882 C C . VAL A 1 112 ? 22.799 16.044 2.056 1.00 44.50 112 VAL A C 1
ATOM 884 O O . VAL A 1 112 ? 22.803 17.270 2.019 1.00 44.50 112 VAL A O 1
ATOM 887 N N . GLU A 1 113 ? 23.913 15.334 2.197 1.00 39.59 113 GLU A N 1
ATOM 888 C CA . GLU A 1 113 ? 25.233 15.870 1.885 1.00 39.59 113 GLU A CA 1
ATOM 889 C C . GLU A 1 113 ? 25.628 15.395 0.479 1.00 39.59 113 GLU A C 1
ATOM 891 O O . GLU A 1 113 ? 25.933 14.229 0.259 1.00 39.59 113 GLU A O 1
ATOM 896 N N . ASN A 1 114 ? 25.558 16.346 -0.459 1.00 45.09 114 ASN A N 1
ATOM 897 C CA . ASN A 1 114 ? 26.277 16.452 -1.732 1.00 45.09 114 ASN A CA 1
ATOM 898 C C . ASN A 1 114 ? 26.395 15.227 -2.651 1.00 45.09 114 ASN A C 1
ATOM 900 O O . ASN A 1 114 ? 27.308 14.429 -2.500 1.00 45.09 114 ASN A O 1
ATOM 904 N N . LEU A 1 115 ? 25.641 15.261 -3.757 1.00 42.31 115 LEU A N 1
ATOM 905 C CA . LEU A 1 115 ? 26.062 14.747 -5.070 1.00 42.31 115 LEU A CA 1
ATOM 906 C C . LEU A 1 115 ? 25.570 15.709 -6.173 1.00 42.31 115 LEU A C 1
ATOM 908 O O . LEU A 1 115 ? 24.747 15.370 -7.013 1.00 42.31 115 LEU A O 1
ATOM 912 N N . CYS A 1 116 ? 26.072 16.946 -6.141 1.00 36.78 116 CYS A N 1
ATOM 913 C CA . CYS A 1 116 ? 26.269 17.740 -7.354 1.00 36.78 116 CYS A CA 1
ATOM 914 C C . CYS A 1 116 ? 27.769 17.702 -7.644 1.00 36.78 116 CYS A C 1
ATOM 916 O O . CYS A 1 116 ? 28.539 18.423 -7.009 1.00 36.78 116 CYS A O 1
ATOM 918 N N . GLN A 1 117 ? 28.191 16.845 -8.567 1.00 39.44 117 GLN A N 1
ATOM 919 C CA . GLN A 1 117 ? 29.471 17.009 -9.246 1.00 39.44 117 GLN A CA 1
ATOM 920 C C . GLN A 1 117 ? 29.163 17.485 -10.669 1.00 39.44 117 GLN A C 1
ATOM 922 O O . GLN A 1 117 ? 28.421 16.800 -11.371 1.00 39.44 117 GLN A O 1
ATOM 927 N N . PRO A 1 118 ? 29.661 18.657 -11.099 1.00 38.97 118 PRO A N 1
ATOM 928 C CA . PRO A 1 118 ? 29.624 19.035 -12.501 1.00 38.97 118 PRO A CA 1
ATOM 929 C C . PRO A 1 118 ? 30.692 18.215 -13.232 1.00 38.97 118 PRO A C 1
ATOM 931 O O . PRO A 1 118 ? 31.885 18.364 -12.957 1.00 38.97 118 PRO A O 1
ATOM 934 N N . GLU A 1 119 ? 30.279 17.325 -14.131 1.00 46.53 119 GLU A N 1
ATOM 935 C CA . GLU A 1 119 ? 31.210 16.672 -15.050 1.00 46.53 119 GLU A CA 1
ATOM 936 C C . GLU A 1 119 ? 31.849 17.740 -15.948 1.00 46.53 119 GLU A C 1
ATOM 938 O O . GLU A 1 119 ? 31.178 18.494 -16.652 1.00 46.53 119 GLU A O 1
ATOM 943 N N . GLN A 1 120 ? 33.174 17.848 -15.853 1.00 42.59 120 GLN A N 1
ATOM 944 C CA . GLN A 1 120 ? 34.007 18.700 -16.688 1.00 42.59 120 GLN A CA 1
ATOM 945 C C . GLN A 1 120 ? 34.197 18.019 -18.051 1.00 42.59 120 GLN A C 1
ATOM 947 O O . GLN A 1 120 ? 35.037 17.131 -18.184 1.00 42.59 120 GLN A O 1
ATOM 952 N N . GLU A 1 121 ? 33.447 18.433 -19.072 1.00 41.56 121 GLU A N 1
ATOM 953 C CA . GLU A 1 121 ? 33.737 18.054 -20.459 1.00 41.56 121 GLU A CA 1
ATOM 954 C C . GLU A 1 121 ? 35.009 18.774 -20.942 1.00 41.56 121 GLU A C 1
ATOM 956 O O . GLU A 1 121 ? 35.071 20.004 -21.004 1.00 41.56 121 GLU A O 1
ATOM 961 N N . GLN A 1 122 ? 36.050 18.003 -21.272 1.00 33.47 122 GLN A N 1
ATOM 962 C CA . GLN A 1 122 ? 37.226 18.508 -21.985 1.00 33.47 122 GLN A CA 1
ATOM 963 C C . GLN A 1 122 ? 36.942 18.613 -23.497 1.00 33.47 122 GLN A C 1
ATOM 965 O O . GLN A 1 122 ? 36.226 17.771 -24.040 1.00 33.47 122 GLN A O 1
ATOM 970 N N . PRO A 1 123 ? 37.530 19.593 -24.212 1.00 45.28 123 PRO A N 1
ATOM 971 C CA . PRO A 1 123 ? 37.259 19.834 -25.626 1.00 45.28 123 PRO A CA 1
ATOM 972 C C . PRO A 1 123 ? 38.121 18.942 -26.530 1.00 45.28 123 PRO A C 1
ATOM 974 O O . PRO A 1 123 ? 39.348 18.956 -26.422 1.00 45.28 123 PRO A O 1
ATOM 977 N N . GLN A 1 124 ? 37.505 18.237 -27.484 1.00 43.62 124 GLN A N 1
ATOM 978 C CA . GLN A 1 124 ? 38.208 17.670 -28.641 1.00 43.62 124 GLN A CA 1
ATOM 979 C C . GLN A 1 124 ? 37.551 18.122 -29.953 1.00 43.62 124 GLN A C 1
ATOM 981 O O . GLN A 1 124 ? 36.363 17.931 -30.196 1.00 43.62 124 GLN A O 1
ATOM 986 N N . GLU A 1 125 ? 38.364 18.795 -30.764 1.00 45.72 125 GLU A N 1
ATOM 987 C CA . GLU A 1 125 ? 38.040 19.445 -32.030 1.00 45.72 125 GLU A CA 1
ATOM 988 C C . GLU A 1 125 ? 37.765 18.480 -33.201 1.00 45.72 125 GLU A C 1
ATOM 990 O O . GLU A 1 125 ? 38.514 17.529 -33.408 1.00 45.72 125 GLU A O 1
ATOM 995 N N . ARG A 1 126 ? 36.833 18.932 -34.068 1.00 45.28 126 ARG A N 1
ATOM 996 C CA . ARG A 1 126 ? 36.798 18.823 -35.552 1.00 45.28 126 ARG A CA 1
ATOM 997 C C . ARG A 1 126 ? 36.434 17.431 -36.105 1.00 45.28 126 ARG A C 1
ATOM 999 O O . ARG A 1 126 ? 37.075 16.445 -35.792 1.00 45.28 126 ARG A O 1
ATOM 1006 N N . VAL A 1 127 ? 35.376 17.265 -36.909 1.00 44.31 127 VAL A N 1
ATOM 1007 C CA . VAL A 1 127 ? 35.166 17.698 -38.315 1.00 44.31 127 VAL A CA 1
ATOM 1008 C C . VAL A 1 127 ? 33.627 17.738 -38.537 1.00 44.31 127 VAL A C 1
ATOM 1010 O O . VAL A 1 127 ? 32.947 16.766 -38.253 1.00 44.31 127 VAL A O 1
ATOM 1013 N N . SER A 1 128 ? 32.982 18.884 -38.772 1.00 45.31 128 SER A N 1
ATOM 1014 C CA . SER A 1 128 ? 32.785 19.543 -40.070 1.00 45.31 128 SER A CA 1
ATOM 1015 C C . SER A 1 128 ? 31.454 19.209 -40.789 1.00 45.31 128 SER A C 1
ATOM 1017 O O . SER A 1 128 ? 31.199 18.079 -41.176 1.00 45.31 128 SER A O 1
ATOM 1019 N N . HIS A 1 129 ? 30.644 20.261 -40.991 1.00 49.22 129 HIS A N 1
ATOM 1020 C CA . HIS A 1 129 ? 29.601 20.454 -42.017 1.00 49.22 129 HIS A CA 1
ATOM 1021 C C . HIS A 1 129 ? 28.581 19.331 -42.289 1.00 49.22 129 HIS A C 1
ATOM 1023 O O . HIS A 1 129 ? 28.834 18.470 -43.117 1.00 49.22 129 HIS A O 1
ATOM 1029 N N . MET A 1 130 ? 27.351 19.501 -41.782 1.00 44.16 130 MET A N 1
ATOM 1030 C CA . MET A 1 130 ? 26.129 19.488 -42.606 1.00 44.16 130 MET A CA 1
ATOM 1031 C C . MET A 1 130 ? 25.096 20.451 -42.002 1.00 44.16 130 MET A C 1
ATOM 1033 O O . MET A 1 130 ? 24.887 20.498 -40.794 1.00 44.16 130 MET A O 1
ATOM 1037 N N . SER A 1 131 ? 24.490 21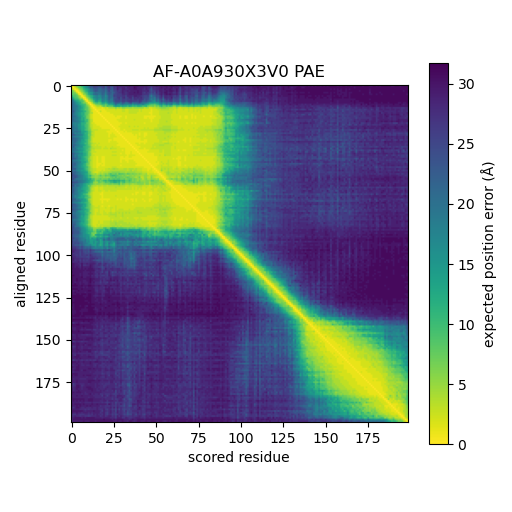.265 -42.859 1.00 46.81 131 SER A N 1
ATOM 1038 C CA . SER A 1 131 ? 23.419 22.208 -42.549 1.00 46.81 131 SER A CA 1
ATOM 1039 C C . SER A 1 131 ? 22.211 21.496 -41.935 1.00 46.81 131 SER A C 1
ATOM 1041 O O . SER A 1 131 ? 21.512 20.763 -42.635 1.00 46.81 131 SER A O 1
ATOM 1043 N N . ALA A 1 132 ? 21.929 21.745 -40.656 1.00 48.28 132 ALA A N 1
ATOM 1044 C CA . ALA A 1 132 ? 20.651 21.374 -40.065 1.00 48.28 132 ALA A CA 1
ATOM 1045 C C . ALA A 1 132 ? 19.577 22.332 -40.597 1.00 48.28 132 ALA A C 1
ATOM 1047 O O . ALA A 1 132 ? 19.497 23.495 -40.205 1.00 48.28 132 ALA A O 1
ATOM 1048 N N . THR A 1 133 ? 18.773 21.857 -41.543 1.00 44.38 133 THR A N 1
ATOM 1049 C CA . THR A 1 133 ? 17.512 22.503 -41.913 1.00 44.38 133 THR A CA 1
ATOM 1050 C C . THR A 1 133 ? 16.582 22.522 -40.694 1.00 44.38 133 THR A C 1
ATOM 1052 O O . THR A 1 133 ? 16.368 21.459 -40.107 1.00 44.38 133 THR A O 1
ATOM 1055 N N . PRO A 1 134 ? 16.002 23.672 -40.307 1.00 51.81 134 PRO A N 1
ATOM 1056 C CA . PRO A 1 134 ? 15.032 23.721 -39.224 1.00 51.81 134 PRO A CA 1
ATOM 1057 C C . PRO A 1 134 ? 13.713 23.137 -39.732 1.00 51.81 134 PRO A C 1
ATOM 1059 O O . PRO A 1 134 ? 12.994 23.761 -40.510 1.00 51.81 134 PRO A O 1
ATOM 1062 N N . VAL A 1 135 ? 13.416 21.910 -39.319 1.00 51.97 135 VAL A N 1
ATOM 1063 C CA . VAL A 1 135 ? 12.162 21.217 -39.615 1.00 51.97 135 VAL A CA 1
ATOM 1064 C C . VAL A 1 135 ? 11.440 20.984 -38.283 1.00 51.97 135 VAL A C 1
ATOM 1066 O O . VAL A 1 135 ? 12.004 20.400 -37.366 1.00 51.97 135 VAL A O 1
ATOM 1069 N N . MET A 1 136 ? 10.197 21.480 -38.215 1.00 51.41 136 MET A N 1
ATOM 1070 C CA . MET A 1 136 ? 9.160 21.261 -37.189 1.00 51.41 136 MET A CA 1
ATOM 1071 C C . MET A 1 136 ? 9.266 22.007 -35.844 1.00 51.41 136 MET A C 1
ATOM 1073 O O . MET A 1 136 ? 9.361 21.420 -34.774 1.00 51.41 136 MET A O 1
ATOM 1077 N N . SER A 1 137 ? 9.074 23.327 -35.881 1.00 56.09 137 SER A N 1
ATOM 1078 C CA . SER A 1 137 ? 8.679 24.141 -34.716 1.00 56.09 137 SER A CA 1
ATOM 1079 C C . SER A 1 137 ? 7.163 24.131 -34.426 1.00 56.09 137 SER A C 1
ATOM 1081 O O . SER A 1 137 ? 6.732 24.715 -33.433 1.00 56.09 137 SER A O 1
ATOM 1083 N N . SER A 1 138 ? 6.348 23.475 -35.264 1.00 57.62 138 SER A N 1
ATOM 1084 C CA . SER A 1 138 ? 4.879 23.478 -35.136 1.00 57.62 138 SER A CA 1
ATOM 1085 C C . SER A 1 138 ? 4.331 22.337 -34.268 1.00 57.62 138 SER A C 1
ATOM 1087 O O . SER A 1 138 ? 3.447 22.581 -33.455 1.00 57.62 138 SER A O 1
ATOM 1089 N N . GLU A 1 139 ? 4.875 21.120 -34.372 1.00 58.25 139 GLU A N 1
ATOM 1090 C CA . GLU A 1 139 ? 4.379 19.948 -33.619 1.00 58.25 139 GLU A CA 1
ATOM 1091 C C . GLU A 1 139 ? 4.726 20.023 -32.124 1.00 58.25 139 GLU A C 1
ATOM 1093 O O . GLU A 1 139 ? 3.940 19.641 -31.260 1.00 58.25 139 GLU A O 1
ATOM 1098 N N . HIS A 1 140 ? 5.888 20.588 -31.788 1.00 60.59 140 HIS A N 1
ATOM 1099 C CA . HIS A 1 140 ? 6.350 20.668 -30.402 1.00 60.59 140 HIS A CA 1
ATOM 1100 C C . HIS A 1 140 ? 5.534 21.658 -29.550 1.00 60.59 140 HIS A C 1
ATOM 1102 O O . HIS A 1 140 ? 5.471 21.515 -28.330 1.00 60.59 140 HIS A O 1
ATOM 1108 N N . LYS A 1 141 ? 4.902 22.663 -30.175 1.00 62.69 141 LYS A N 1
ATOM 1109 C CA . LYS A 1 141 ? 4.059 23.648 -29.481 1.00 62.69 141 LYS A CA 1
ATOM 1110 C C . LYS A 1 141 ? 2.708 23.049 -29.082 1.00 62.69 141 LYS A C 1
ATOM 1112 O O . LYS A 1 141 ? 2.268 23.234 -27.955 1.00 62.69 141 LYS A O 1
ATOM 1117 N N . GLU A 1 142 ? 2.111 22.265 -29.975 1.00 68.00 142 GLU A N 1
ATOM 1118 C CA . GLU A 1 142 ? 0.816 21.615 -29.748 1.00 68.00 142 GLU A CA 1
ATOM 1119 C C . GLU A 1 142 ? 0.880 20.573 -28.616 1.00 68.00 142 GLU A C 1
ATOM 1121 O O . GLU A 1 142 ? -0.028 20.480 -27.788 1.00 68.00 142 GLU A O 1
ATOM 1126 N N . ILE A 1 143 ? 2.000 19.849 -28.506 1.00 70.19 143 ILE A N 1
ATOM 1127 C CA . ILE A 1 143 ? 2.242 18.898 -27.410 1.00 70.19 143 ILE A CA 1
ATOM 1128 C C . ILE A 1 143 ? 2.347 19.620 -26.057 1.00 70.19 143 ILE A C 1
ATOM 1130 O O . ILE A 1 143 ? 1.766 19.164 -25.072 1.00 70.19 143 ILE A O 1
ATOM 1134 N N . VAL A 1 144 ? 3.062 20.749 -25.995 1.00 73.50 144 VAL A N 1
ATOM 1135 C CA . VAL A 1 144 ? 3.223 21.530 -24.754 1.00 73.50 144 VAL A CA 1
ATOM 1136 C C . VAL A 1 144 ? 1.885 22.118 -24.303 1.00 73.50 144 VAL A C 1
ATOM 1138 O O . VAL A 1 144 ? 1.511 21.940 -23.144 1.00 73.50 144 VAL A O 1
ATOM 1141 N N . ASP A 1 145 ? 1.121 22.707 -25.228 1.00 76.81 145 ASP A N 1
ATOM 1142 C CA . ASP A 1 145 ? -0.207 23.261 -24.939 1.00 76.81 145 ASP A CA 1
ATOM 1143 C C . ASP A 1 145 ? -1.179 22.168 -24.434 1.00 76.81 145 ASP A C 1
ATOM 1145 O O . ASP A 1 145 ? -1.976 22.402 -23.521 1.00 76.81 145 ASP A O 1
ATOM 1149 N N . THR A 1 146 ? -1.066 20.941 -24.961 1.00 83.25 146 THR A N 1
ATOM 1150 C CA . THR A 1 146 ? -1.860 19.781 -24.514 1.00 83.25 146 THR A CA 1
ATOM 1151 C C . THR A 1 146 ? -1.503 19.348 -23.086 1.00 83.25 146 THR A C 1
ATOM 1153 O O . THR A 1 146 ? -2.393 19.083 -22.273 1.00 83.25 146 THR A O 1
ATOM 1156 N N . ILE A 1 147 ? -0.210 19.293 -22.749 1.00 81.25 147 ILE A N 1
ATOM 1157 C CA . ILE A 1 147 ? 0.259 18.929 -21.400 1.00 81.25 147 ILE A CA 1
ATOM 1158 C C . ILE A 1 147 ? -0.166 19.988 -20.375 1.00 81.25 147 ILE A C 1
ATOM 1160 O O . ILE A 1 147 ? -0.639 19.642 -19.287 1.00 81.25 147 ILE A O 1
ATOM 1164 N N . ASP A 1 148 ? -0.044 21.271 -20.721 1.00 84.50 148 ASP A N 1
ATOM 1165 C CA . ASP A 1 148 ? -0.465 22.374 -19.856 1.00 84.50 148 ASP A CA 1
ATOM 1166 C C . ASP A 1 148 ? -1.989 22.392 -19.651 1.00 84.50 148 ASP A C 1
ATOM 1168 O O . ASP A 1 148 ? -2.459 22.633 -18.532 1.00 84.50 148 ASP A O 1
ATOM 1172 N N . GLY A 1 149 ? -2.764 22.049 -20.687 1.00 84.06 149 GLY A N 1
ATOM 1173 C CA . GLY A 1 149 ? -4.211 21.837 -20.596 1.00 84.06 149 GLY A CA 1
ATOM 1174 C C . GLY A 1 149 ? -4.578 20.731 -19.604 1.00 84.06 149 GLY A C 1
ATOM 1175 O O . GLY A 1 149 ? -5.307 20.981 -18.640 1.00 84.06 149 GLY A O 1
ATOM 1176 N N . ALA A 1 150 ? -3.989 19.542 -19.763 1.00 82.69 150 ALA A N 1
ATOM 1177 C CA . ALA A 1 150 ? -4.215 18.411 -18.861 1.00 82.69 150 ALA A CA 1
ATOM 1178 C C . ALA A 1 150 ? -3.808 18.731 -17.409 1.00 82.69 150 ALA A C 1
ATOM 1180 O O . ALA A 1 150 ? -4.490 18.345 -16.455 1.00 82.69 150 ALA A O 1
ATOM 1181 N N . ARG A 1 151 ? -2.722 19.494 -17.215 1.00 86.06 151 ARG A N 1
ATOM 1182 C CA . ARG A 1 151 ? -2.287 19.953 -15.887 1.00 86.06 151 ARG A CA 1
ATOM 1183 C C . ARG A 1 151 ? -3.306 20.897 -15.251 1.00 86.06 151 ARG A C 1
ATOM 1185 O O . ARG A 1 151 ? -3.576 20.779 -14.056 1.00 86.06 151 ARG A O 1
ATOM 1192 N N . LYS A 1 152 ? -3.872 21.826 -16.025 1.00 87.31 152 LYS A N 1
ATOM 1193 C CA . LYS A 1 152 ? -4.887 22.771 -15.542 1.00 87.31 152 LYS A CA 1
ATOM 1194 C C . LYS A 1 152 ? -6.176 22.055 -15.138 1.00 87.31 152 LYS A C 1
ATOM 1196 O O . LYS A 1 152 ? -6.736 22.375 -14.091 1.00 87.31 152 LYS A O 1
ATOM 1201 N N . GLU A 1 153 ? -6.602 21.064 -15.914 1.00 83.69 153 GLU A N 1
ATOM 1202 C CA . GLU A 1 153 ? -7.757 20.222 -15.585 1.00 83.69 153 GLU A CA 1
ATOM 1203 C C . GLU A 1 153 ? -7.519 19.402 -14.310 1.00 83.69 153 GLU A C 1
ATOM 1205 O O . GLU A 1 153 ? -8.350 19.423 -13.402 1.00 83.69 153 GLU A O 1
ATOM 1210 N N . ALA A 1 154 ? -6.353 18.762 -14.176 1.00 82.25 154 ALA A N 1
ATOM 1211 C CA . ALA A 1 154 ? -6.003 18.005 -12.973 1.00 82.25 154 ALA A CA 1
ATOM 1212 C C . ALA A 1 154 ? -5.964 18.887 -11.709 1.00 82.25 154 ALA A C 1
ATOM 1214 O O . ALA A 1 154 ? -6.426 18.475 -10.643 1.00 82.25 154 ALA A O 1
ATOM 1215 N N . LEU A 1 155 ? -5.450 20.119 -11.823 1.00 89.81 155 LEU A N 1
ATOM 1216 C CA . LEU A 1 155 ? -5.459 21.097 -10.731 1.00 89.81 155 LEU A CA 1
ATOM 1217 C C . LEU A 1 155 ? -6.881 21.551 -10.372 1.00 89.81 155 LEU A C 1
ATOM 1219 O O . LEU A 1 155 ? -7.184 21.707 -9.190 1.00 89.81 155 LEU A O 1
ATOM 1223 N N . ALA A 1 156 ? -7.759 21.725 -11.363 1.00 89.62 156 ALA A N 1
ATOM 1224 C CA . ALA A 1 156 ? -9.156 22.078 -11.128 1.00 89.62 156 ALA A CA 1
ATOM 1225 C C . ALA A 1 156 ? -9.910 20.958 -10.393 1.00 89.62 156 ALA A C 1
ATOM 1227 O O . ALA A 1 156 ? -10.598 21.235 -9.412 1.00 89.62 156 ALA A O 1
ATOM 1228 N N . VAL A 1 157 ? -9.719 19.697 -10.800 1.00 91.88 157 VAL A N 1
ATOM 1229 C CA . VAL A 1 157 ? -10.307 18.534 -10.111 1.00 91.88 157 VAL A CA 1
ATOM 1230 C C . VAL A 1 157 ? -9.802 18.448 -8.674 1.00 91.88 157 VAL A C 1
ATOM 1232 O O . VAL A 1 157 ? -10.597 18.258 -7.757 1.00 91.88 157 VAL A O 1
ATOM 1235 N N . ARG A 1 158 ? -8.498 18.653 -8.448 1.00 88.62 158 ARG A N 1
ATOM 1236 C CA . ARG A 1 158 ? -7.931 18.676 -7.096 1.00 88.62 158 ARG A CA 1
ATOM 1237 C C . ARG A 1 158 ? -8.588 19.750 -6.228 1.00 88.62 158 ARG A C 1
ATOM 1239 O O . ARG A 1 158 ? -9.059 19.432 -5.138 1.00 88.62 158 ARG A O 1
ATOM 1246 N N . HIS A 1 159 ? -8.679 20.985 -6.719 1.00 94.94 159 HIS A N 1
ATOM 1247 C CA . HIS A 1 159 ? -9.358 22.056 -5.989 1.00 94.94 159 HIS A CA 1
ATOM 1248 C C . HIS A 1 159 ? -10.828 21.731 -5.716 1.00 94.94 159 HIS A C 1
ATOM 1250 O O . HIS A 1 159 ? -11.303 21.973 -4.611 1.00 94.94 159 HIS A O 1
ATOM 1256 N N . GLN A 1 160 ? -11.531 21.122 -6.673 1.00 91.19 160 GLN A N 1
ATOM 1257 C CA . GLN A 1 160 ? -12.912 20.686 -6.479 1.00 91.19 160 GLN A CA 1
ATOM 1258 C C . GLN A 1 160 ? -13.025 19.626 -5.372 1.00 91.19 160 GLN A C 1
ATOM 1260 O O . GLN A 1 160 ? -13.935 19.695 -4.546 1.00 91.19 160 GLN A O 1
ATOM 1265 N N . THR A 1 161 ? -12.097 18.664 -5.313 1.00 87.94 161 THR A N 1
ATOM 1266 C CA . THR A 1 161 ? -12.081 17.651 -4.245 1.00 87.94 161 THR A CA 1
ATOM 1267 C C . THR A 1 161 ? -11.739 18.238 -2.876 1.00 87.94 161 THR A C 1
ATOM 1269 O O . THR A 1 161 ? -12.357 17.850 -1.888 1.00 87.94 161 THR A O 1
ATOM 1272 N N . GLU A 1 162 ? -10.813 19.202 -2.814 1.00 92.50 162 GLU A N 1
ATOM 1273 C CA . GLU A 1 162 ? -10.458 19.916 -1.579 1.00 92.50 162 GLU A CA 1
ATOM 1274 C C . GLU A 1 162 ? -11.657 20.738 -1.070 1.00 92.50 162 GLU A C 1
ATOM 1276 O O . GLU A 1 162 ? -12.048 20.604 0.086 1.00 92.50 162 GLU A O 1
ATOM 1281 N N . GLN A 1 163 ? -12.333 21.479 -1.956 1.00 93.75 163 GLN A N 1
ATOM 1282 C CA . GLN A 1 163 ? -13.544 22.238 -1.615 1.00 93.75 163 GLN A CA 1
ATOM 1283 C C . GLN A 1 163 ? -14.682 21.346 -1.107 1.00 93.75 163 GLN A C 1
ATOM 1285 O O . GLN A 1 163 ? -15.375 21.703 -0.154 1.00 93.75 163 GLN A O 1
ATOM 1290 N N . PHE A 1 164 ? -14.886 20.182 -1.729 1.00 94.94 164 PHE A N 1
ATOM 1291 C CA . PHE A 1 164 ? -15.902 19.236 -1.277 1.00 94.94 164 PHE A CA 1
ATOM 1292 C C . PHE A 1 164 ? -15.576 18.674 0.114 1.00 94.94 164 PHE A C 1
ATOM 1294 O O . PHE A 1 164 ? -16.466 18.575 0.960 1.00 94.94 164 PHE A O 1
ATOM 1301 N N . ALA A 1 165 ? -14.306 18.346 0.376 1.00 89.62 165 ALA A N 1
ATOM 1302 C CA . ALA A 1 165 ? -13.864 17.875 1.685 1.00 89.62 165 ALA A CA 1
ATOM 1303 C C . ALA A 1 165 ? -14.098 18.932 2.778 1.00 89.62 165 ALA A C 1
ATOM 1305 O O . ALA A 1 165 ? -14.691 18.611 3.811 1.00 89.62 165 ALA A O 1
ATOM 1306 N N . ASP A 1 166 ? -13.728 20.189 2.520 1.00 92.12 166 ASP A N 1
ATOM 1307 C CA . ASP A 1 166 ? -13.952 21.305 3.449 1.00 92.12 166 ASP A CA 1
ATOM 1308 C C . ASP A 1 166 ? -15.448 21.516 3.737 1.00 92.12 166 ASP A C 1
ATOM 1310 O O . ASP A 1 166 ? -15.846 21.749 4.881 1.00 92.12 166 ASP A O 1
ATOM 1314 N N . GLN A 1 167 ? -16.306 21.369 2.721 1.00 93.94 167 GLN A N 1
ATOM 1315 C CA . GLN A 1 167 ? -17.755 21.488 2.882 1.00 93.94 167 GLN A CA 1
ATOM 1316 C C . GLN A 1 167 ? -18.338 20.375 3.768 1.00 93.94 167 GLN A C 1
ATOM 1318 O O . GLN A 1 167 ? -19.171 20.649 4.639 1.00 93.94 167 GLN A O 1
ATOM 1323 N N . VAL A 1 168 ? -17.910 19.124 3.566 1.00 96.12 168 VAL A N 1
ATOM 1324 C CA . VAL A 1 168 ? -18.361 17.982 4.379 1.00 96.12 168 VAL A CA 1
ATOM 1325 C C . VAL A 1 168 ? -17.890 18.128 5.824 1.00 96.12 168 VAL A C 1
ATOM 1327 O O . VAL A 1 168 ? -18.686 17.937 6.746 1.00 96.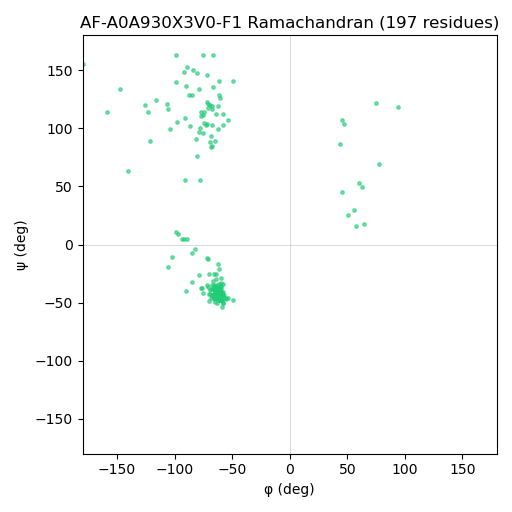12 168 VAL A O 1
ATOM 1330 N N . LEU A 1 169 ? -16.627 18.512 6.027 1.00 93.25 169 LEU A N 1
ATOM 1331 C CA . LEU A 1 169 ? -16.071 18.751 7.359 1.00 93.25 169 LEU A CA 1
ATOM 1332 C C . LEU A 1 169 ? -16.830 19.862 8.086 1.00 93.25 169 LEU A C 1
ATOM 1334 O O . LEU A 1 169 ? -17.284 19.644 9.209 1.00 93.25 169 LEU A O 1
ATOM 1338 N N . GLY A 1 170 ? -17.073 20.999 7.428 1.00 94.06 170 GLY A N 1
ATOM 1339 C CA . GLY A 1 170 ? -17.840 22.097 8.020 1.00 94.06 170 GLY A CA 1
ATOM 1340 C C . GLY A 1 170 ? -19.272 21.697 8.396 1.00 94.06 170 GLY A C 1
ATOM 1341 O O . GLY A 1 170 ? -19.785 22.108 9.442 1.00 94.06 170 GLY A O 1
ATOM 1342 N N . HIS A 1 171 ? -19.924 20.852 7.590 1.00 96.88 171 HIS A N 1
ATOM 1343 C CA . HIS A 1 171 ? -21.251 20.333 7.928 1.00 96.88 171 HIS A CA 1
ATOM 1344 C C . HIS A 1 171 ? -21.213 19.424 9.166 1.00 96.88 171 HIS A C 1
ATOM 1346 O O . HIS A 1 171 ? -22.009 19.613 10.087 1.00 96.88 171 HIS A O 1
ATOM 1352 N N . LEU A 1 172 ? -20.262 18.487 9.225 1.00 94.50 172 LEU A N 1
ATOM 1353 C CA . LEU A 1 172 ? -20.084 17.594 10.375 1.00 94.50 172 LEU A CA 1
ATOM 1354 C C . LEU A 1 172 ? -19.766 18.371 11.657 1.00 94.50 172 LEU A C 1
ATOM 1356 O O . LEU A 1 172 ? -20.368 18.104 12.698 1.00 94.50 172 LEU A O 1
ATOM 1360 N N . GLU A 1 173 ? -18.880 19.365 11.590 1.00 95.31 173 GLU A N 1
ATOM 1361 C CA . GLU A 1 173 ? -18.580 20.245 12.723 1.00 95.31 173 GLU A CA 1
ATOM 1362 C C . GLU A 1 173 ? -19.834 20.976 13.217 1.00 95.31 173 GLU A C 1
ATOM 1364 O O . GLU A 1 173 ? -20.072 21.044 14.426 1.00 95.31 173 GLU A O 1
ATOM 1369 N N . SER A 1 174 ? -20.682 21.463 12.303 1.00 94.31 174 SER A N 1
ATOM 1370 C CA . SER A 1 174 ? -21.955 22.101 12.657 1.00 94.31 174 SER A CA 1
ATOM 1371 C C . SER A 1 174 ? -22.893 21.145 13.402 1.00 94.31 174 SER A C 1
ATOM 1373 O O . SER A 1 174 ? -23.433 21.506 14.452 1.00 94.31 174 SER A O 1
ATOM 1375 N N . GLU A 1 175 ? -23.057 19.914 12.912 1.00 94.38 175 GLU A N 1
ATOM 1376 C CA . GLU A 1 175 ? -23.910 18.902 13.553 1.00 94.38 175 GLU A CA 1
ATOM 1377 C C . GLU A 1 175 ? -23.377 18.477 14.931 1.00 94.38 175 GLU A C 1
ATOM 1379 O O . GLU A 1 175 ? -24.145 18.334 15.893 1.00 94.38 175 GLU A O 1
ATOM 1384 N N . ILE A 1 176 ? -22.053 18.366 15.073 1.00 94.44 176 ILE A N 1
ATOM 1385 C CA . ILE A 1 176 ? -21.407 18.113 16.366 1.00 94.44 176 ILE A CA 1
ATOM 1386 C C . ILE A 1 176 ? -21.703 19.262 17.333 1.00 94.44 176 ILE A C 1
ATOM 1388 O O . ILE A 1 176 ? -22.133 19.016 18.462 1.00 94.44 176 ILE A O 1
ATOM 1392 N N . GLN A 1 177 ? -21.542 20.519 16.909 1.00 93.81 177 GLN A N 1
ATOM 1393 C CA . GLN A 1 177 ? -21.805 21.673 17.775 1.00 93.81 177 GLN A CA 1
ATOM 1394 C C . GLN A 1 177 ? -23.276 21.775 18.195 1.00 93.81 177 GLN A C 1
ATOM 1396 O O . GLN A 1 177 ? -23.558 22.083 19.358 1.00 93.81 177 GLN A O 1
ATOM 1401 N N . LYS A 1 178 ? -24.221 21.455 17.301 1.00 94.12 178 LYS A N 1
ATOM 1402 C CA . LYS A 1 178 ? -25.651 21.356 17.645 1.00 94.12 178 LYS A CA 1
ATOM 1403 C C . LYS A 1 178 ? -25.881 20.310 18.734 1.00 94.12 178 LYS A C 1
ATOM 1405 O O . LYS A 1 178 ? -26.506 20.610 19.752 1.00 94.12 178 LYS A O 1
ATOM 1410 N N . THR A 1 179 ? -25.317 19.116 18.561 1.00 92.38 179 THR A N 1
ATOM 1411 C CA . THR A 1 179 ? -25.437 18.015 19.529 1.00 92.38 179 THR A CA 1
ATOM 1412 C C . THR A 1 179 ? -24.836 18.391 20.886 1.00 92.38 179 THR A C 1
ATOM 1414 O O . THR A 1 179 ? -25.473 18.214 21.927 1.00 92.38 179 THR A O 1
ATOM 1417 N N . LEU A 1 180 ? -23.642 18.991 20.893 1.00 92.25 180 LEU A N 1
ATOM 1418 C CA . LEU A 1 180 ? -22.991 19.469 22.115 1.00 92.25 180 LEU A CA 1
ATOM 1419 C C . LEU A 1 180 ? -23.799 20.566 22.817 1.00 92.25 180 LEU A C 1
ATOM 1421 O O . LEU A 1 180 ? -23.848 20.589 24.047 1.00 92.25 180 LEU A O 1
ATOM 1425 N N . SER A 1 181 ? -24.455 21.451 22.061 1.00 89.12 181 SER A N 1
ATOM 1426 C CA . SER A 1 181 ? -25.354 22.471 22.612 1.00 89.12 181 SER A CA 1
ATOM 1427 C C . SER A 1 181 ? -26.546 21.837 23.335 1.00 89.12 181 SER A C 1
ATOM 1429 O O . SER A 1 181 ? -26.829 22.189 24.482 1.00 89.12 181 SER A O 1
ATOM 1431 N N . ILE A 1 182 ? -27.181 20.827 22.727 1.00 91.75 182 ILE A N 1
ATOM 1432 C CA . ILE A 1 182 ? -28.292 20.081 23.341 1.00 91.75 182 ILE A CA 1
ATOM 1433 C C . ILE A 1 182 ? -27.843 19.425 24.653 1.00 91.75 182 ILE A C 1
ATOM 1435 O O . ILE A 1 182 ? -28.499 19.589 25.683 1.00 91.75 182 ILE A O 1
ATOM 1439 N N . ILE A 1 183 ? -26.697 18.738 24.644 1.00 90.94 183 ILE A N 1
ATOM 1440 C CA . ILE A 1 183 ? -26.151 18.074 25.838 1.00 90.94 183 ILE A CA 1
ATOM 1441 C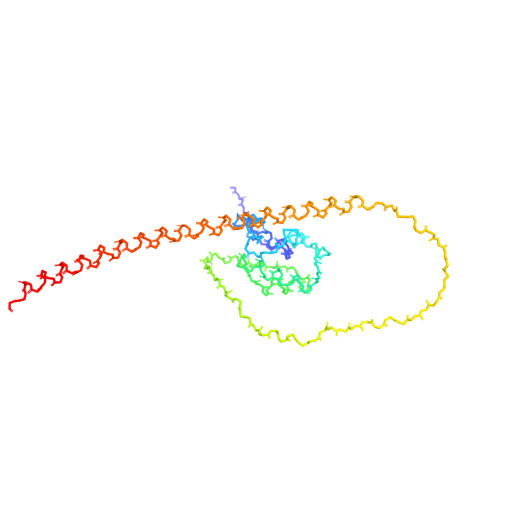 C . ILE A 1 183 ? -25.824 19.095 26.934 1.00 90.94 183 ILE A C 1
ATOM 1443 O O . ILE A 1 183 ? -26.165 18.884 28.101 1.00 90.94 183 ILE A O 1
ATOM 1447 N N . ARG A 1 184 ? -25.186 20.219 26.581 1.00 89.19 184 ARG A N 1
ATOM 1448 C CA . ARG A 1 184 ? -24.835 21.285 27.531 1.00 89.19 184 ARG A CA 1
ATOM 1449 C C . ARG A 1 184 ? -26.083 21.859 28.205 1.00 89.19 184 ARG A C 1
ATOM 1451 O O . ARG A 1 184 ? -26.083 22.013 29.427 1.00 89.19 184 ARG A O 1
ATOM 1458 N N . ASN A 1 185 ? -27.139 22.103 27.431 1.00 87.38 185 ASN A N 1
ATOM 1459 C CA . ASN A 1 185 ? -28.411 22.623 27.934 1.00 87.38 185 ASN A CA 1
ATOM 1460 C C . ASN A 1 185 ? -29.131 21.595 28.823 1.00 87.38 185 ASN A C 1
ATOM 1462 O O . ASN A 1 185 ? -29.570 21.932 29.922 1.00 87.38 185 ASN A O 1
ATOM 1466 N N . GLY A 1 186 ? -29.176 20.324 28.408 1.00 86.00 186 GLY A N 1
ATOM 1467 C CA . GLY A 1 186 ? -29.753 19.238 29.209 1.00 86.00 186 GLY A CA 1
ATOM 1468 C C . GLY A 1 186 ? -29.015 19.013 30.534 1.00 86.00 186 GLY A C 1
ATOM 1469 O O . GLY A 1 186 ? -29.645 18.809 31.572 1.00 86.00 186 GLY A O 1
ATOM 1470 N N . ARG A 1 187 ? -27.680 19.129 30.540 1.00 87.31 187 ARG A N 1
ATOM 1471 C CA . ARG A 1 187 ? -26.873 19.047 31.768 1.00 87.31 187 ARG A CA 1
ATOM 1472 C C . ARG A 1 187 ? -27.191 20.183 32.740 1.00 87.31 187 ARG A C 1
ATOM 1474 O O . ARG A 1 187 ? -27.286 19.925 33.936 1.00 87.31 187 ARG A O 1
ATOM 1481 N N . GLY A 1 188 ? -27.371 21.409 32.242 1.00 80.75 188 GLY A N 1
ATOM 1482 C CA . GLY A 1 188 ? -27.793 22.549 33.064 1.00 80.75 188 GLY A CA 1
ATOM 1483 C C . GLY A 1 188 ? -29.147 22.299 33.730 1.00 80.75 188 GLY A C 1
ATOM 1484 O O . GLY A 1 188 ? -29.263 22.420 34.947 1.00 80.75 188 GLY A O 1
ATOM 1485 N N . PHE A 1 189 ? -30.123 21.822 32.954 1.00 81.62 189 PHE A N 1
ATOM 1486 C CA . PHE A 1 189 ? -31.456 21.480 33.453 1.00 81.62 189 PHE A CA 1
ATOM 1487 C C . PHE A 1 189 ? -31.427 20.414 34.563 1.00 81.62 189 PHE A C 1
ATOM 1489 O O . PHE A 1 189 ? -32.090 20.554 35.591 1.00 81.62 189 PHE A O 1
ATOM 1496 N N . LEU A 1 190 ? -30.627 19.357 34.390 1.00 78.06 190 LEU A N 1
ATOM 1497 C CA . LEU A 1 190 ? -30.489 18.309 35.406 1.00 78.06 190 LEU A CA 1
ATOM 1498 C C . LEU A 1 190 ? -29.764 18.807 36.665 1.00 78.06 190 LEU A C 1
ATOM 1500 O O . LEU A 1 190 ? -30.167 18.453 37.770 1.00 78.06 190 LEU A O 1
ATOM 1504 N N . GLN A 1 191 ? -28.733 19.646 36.525 1.00 80.12 191 GLN A N 1
ATOM 1505 C CA . GLN A 1 191 ? -28.036 20.246 37.669 1.00 80.12 191 GLN A CA 1
ATOM 1506 C C . GLN A 1 191 ? -28.944 21.177 38.477 1.00 80.12 191 GLN A C 1
ATOM 1508 O O . GLN A 1 191 ? -28.875 21.184 39.704 1.00 80.12 191 GLN A O 1
ATOM 1513 N N . GLU A 1 192 ? -29.806 21.938 37.808 1.00 78.62 192 GLU A N 1
ATOM 1514 C CA . GLU A 1 192 ? -30.762 22.831 38.459 1.00 78.62 192 GLU A CA 1
ATOM 1515 C C . GLU A 1 192 ? -31.857 22.048 39.190 1.00 78.62 192 GLU A C 1
ATOM 1517 O O . GLU A 1 192 ? -32.112 22.315 40.363 1.00 78.62 192 GLU A O 1
ATOM 1522 N N . ARG A 1 193 ? -32.390 20.978 38.576 1.00 79.62 193 ARG A N 1
ATOM 1523 C CA . ARG A 1 193 ? -33.287 20.047 39.280 1.00 79.62 193 ARG A CA 1
ATOM 1524 C C . ARG A 1 193 ? -32.620 19.383 40.481 1.00 79.62 193 ARG A C 1
ATOM 1526 O O . ARG A 1 193 ? -33.267 19.260 41.511 1.00 79.62 193 ARG A O 1
ATOM 1533 N N . LEU A 1 194 ? -31.358 18.962 40.382 1.00 78.62 194 LEU A N 1
ATOM 1534 C CA . LEU A 1 194 ? -30.645 18.342 41.507 1.00 78.62 194 LEU A CA 1
ATOM 1535 C C . LEU A 1 194 ? -30.441 19.317 42.676 1.00 78.62 194 LEU A C 1
ATOM 1537 O O . LEU A 1 194 ? -30.563 18.909 43.827 1.00 78.62 194 LEU A O 1
ATOM 1541 N N . LYS A 1 195 ? -30.202 20.608 42.404 1.00 80.31 195 LYS A N 1
ATOM 1542 C CA . LYS A 1 195 ? -30.138 21.644 43.451 1.00 80.31 195 LYS A CA 1
ATOM 1543 C C . LYS A 1 195 ? -31.468 21.815 44.184 1.00 80.31 195 LYS A C 1
ATOM 1545 O O . LYS A 1 195 ? -31.450 22.039 45.385 1.00 80.31 195 LYS A O 1
ATOM 1550 N N . SER A 1 196 ? -32.601 21.660 43.498 1.00 76.38 196 SER A N 1
ATOM 1551 C CA . SER A 1 196 ? -33.930 21.711 44.125 1.00 76.38 196 SER A CA 1
ATOM 1552 C C . SER A 1 196 ? -34.266 20.493 45.000 1.00 76.38 196 SER A C 1
ATOM 1554 O O . SER A 1 196 ? -35.271 20.535 45.702 1.00 76.38 196 SER A O 1
ATOM 1556 N N . TYR A 1 197 ? -33.474 19.413 44.952 1.00 74.19 197 TYR A N 1
ATOM 1557 C CA . TYR A 1 197 ? -33.699 18.186 45.733 1.00 74.19 197 TYR A CA 1
ATOM 1558 C C . TYR A 1 197 ? -32.798 18.043 46.968 1.00 74.19 197 TYR A C 1
ATOM 1560 O O . TYR A 1 197 ? -33.057 17.166 47.788 1.00 74.19 197 TYR A O 1
ATOM 1568 N N . ASN A 1 198 ? -31.770 18.880 47.127 1.00 57.81 198 ASN A N 1
ATOM 1569 C CA . ASN A 1 198 ? -30.982 18.917 48.359 1.00 57.81 198 ASN A CA 1
ATOM 1570 C C . ASN A 1 198 ? -31.594 19.956 49.310 1.00 57.81 198 ASN A C 1
ATOM 1572 O O . ASN A 1 198 ? -31.530 21.153 49.029 1.00 57.81 198 ASN A O 1
ATOM 1576 N N . PHE A 1 199 ? -32.221 19.463 50.382 1.00 56.56 199 PHE A N 1
ATOM 1577 C CA . PHE A 1 199 ? -32.735 20.233 51.520 1.00 56.56 199 PHE A CA 1
ATOM 1578 C C . PHE A 1 199 ? -31.598 20.619 52.473 1.00 56.56 199 PHE A C 1
ATOM 1580 O O . PHE A 1 199 ? -30.669 19.791 52.628 1.00 56.56 199 PHE A O 1
#

Solvent-accessible surface area (backbone atoms only — not comparable to full-atom values): 12485 Å² total; per-residue (Å²): 135,90,80,80,80,89,70,90,76,71,72,73,29,47,60,15,51,47,54,46,50,54,35,55,75,66,72,50,53,70,65,57,49,25,73,74,63,72,49,57,62,72,52,55,52,26,43,42,65,66,39,64,87,79,47,98,43,76,80,53,48,53,53,51,51,33,53,50,26,54,76,61,46,41,66,35,65,62,49,45,48,24,61,75,69,73,43,61,49,72,84,82,75,76,61,85,77,89,70,91,76,80,74,75,82,81,78,71,84,78,79,85,76,81,89,84,74,85,82,79,83,77,91,83,83,87,85,83,89,78,87,80,73,92,76,72,82,63,64,64,50,56,54,50,56,50,52,54,48,53,51,51,52,54,51,50,53,48,52,52,52,52,54,49,50,53,52,53,50,54,51,52,53,50,54,50,51,53,52,50,49,53,51,53,53,52,51,50,55,52,53,54,54,52,58,76,68,64,127